Protein AF-A0A662HXI7-F1 (afdb_monomer)

Structure (mmCIF, N/CA/C/O backbone):
data_AF-A0A662HXI7-F1
#
_entry.id   AF-A0A662HXI7-F1
#
loop_
_atom_site.group_PDB
_atom_site.id
_atom_site.type_symbol
_atom_site.label_atom_id
_atom_site.label_alt_id
_atom_site.label_comp_id
_atom_site.label_asym_id
_atom_site.label_entity_id
_atom_site.label_seq_id
_atom_site.pdbx_PDB_ins_code
_atom_site.Cartn_x
_atom_site.Cartn_y
_atom_site.Cartn_z
_atom_site.occupancy
_atom_site.B_iso_or_equiv
_atom_site.auth_seq_id
_atom_site.auth_comp_id
_atom_site.auth_asym_id
_atom_site.auth_atom_id
_atom_site.pdbx_PDB_model_num
ATOM 1 N N . MET A 1 1 ? -4.657 2.968 15.954 1.00 69.25 1 MET A N 1
ATOM 2 C CA . MET A 1 1 ? -5.324 2.139 16.978 1.00 69.25 1 MET A CA 1
ATOM 3 C C . MET A 1 1 ? -6.411 2.949 17.668 1.00 69.25 1 MET A C 1
ATOM 5 O O . MET A 1 1 ? -7.565 2.631 17.443 1.00 69.25 1 MET A O 1
ATOM 9 N N . GLU A 1 2 ? -6.081 4.029 18.388 1.00 70.44 2 GLU A N 1
ATOM 10 C CA . GLU A 1 2 ? -7.078 4.872 19.085 1.00 70.44 2 GLU A CA 1
ATOM 11 C C . GLU A 1 2 ? -8.220 5.341 18.165 1.00 70.44 2 GLU A C 1
ATOM 13 O O . GLU A 1 2 ? -9.386 5.299 18.541 1.00 70.44 2 GLU A O 1
ATOM 18 N N . GLU A 1 3 ? -7.901 5.702 16.919 1.00 71.94 3 GLU A N 1
ATOM 19 C CA . GLU A 1 3 ? -8.903 6.061 15.904 1.00 71.94 3 GLU A CA 1
ATOM 20 C C . GLU A 1 3 ? -9.806 4.883 15.505 1.00 71.94 3 GLU A C 1
ATOM 22 O O . GLU A 1 3 ? -11.000 5.067 15.300 1.00 71.94 3 GLU A O 1
ATOM 27 N N . PHE A 1 4 ? -9.265 3.664 15.423 1.00 81.38 4 PHE A N 1
ATOM 28 C CA . PHE A 1 4 ? -10.051 2.475 15.091 1.00 81.38 4 PHE A CA 1
ATOM 29 C C . PHE A 1 4 ? -10.978 2.081 16.241 1.00 81.38 4 PHE A C 1
ATOM 31 O O . PHE A 1 4 ? -12.161 1.849 16.012 1.00 81.38 4 PHE A O 1
ATOM 38 N N . GLU A 1 5 ? -10.482 2.103 17.480 1.00 83.38 5 GLU A N 1
ATOM 39 C CA . GLU A 1 5 ? -11.331 1.934 18.661 1.00 83.38 5 GLU A CA 1
ATOM 40 C C . GLU A 1 5 ? -12.431 2.997 18.725 1.00 83.38 5 GLU A C 1
ATOM 42 O O . GLU A 1 5 ? -13.568 2.678 19.058 1.00 83.38 5 GLU A O 1
ATOM 47 N N . ALA A 1 6 ? -12.121 4.255 18.397 1.00 80.44 6 ALA A N 1
ATOM 48 C CA . ALA A 1 6 ? -13.111 5.327 18.367 1.00 80.44 6 ALA A CA 1
ATOM 49 C C . ALA A 1 6 ? -14.198 5.075 17.310 1.00 80.44 6 ALA A C 1
ATOM 51 O O . ALA A 1 6 ? -15.379 5.250 17.603 1.00 80.44 6 ALA A O 1
ATOM 52 N N . ILE A 1 7 ? -13.820 4.616 16.111 1.00 81.81 7 ILE A N 1
ATOM 53 C CA . ILE A 1 7 ? -14.775 4.246 15.057 1.00 81.81 7 ILE A CA 1
ATOM 54 C C . ILE A 1 7 ? -15.692 3.121 15.540 1.00 81.81 7 ILE A C 1
ATOM 56 O O . ILE A 1 7 ? -16.910 3.240 15.420 1.00 81.81 7 ILE A O 1
ATOM 60 N N . VAL A 1 8 ? -15.129 2.059 16.119 1.00 84.81 8 VAL A N 1
ATOM 61 C CA . VAL A 1 8 ? -15.922 0.908 16.564 1.00 84.81 8 VAL A CA 1
ATOM 62 C C . VAL A 1 8 ? -16.801 1.244 17.775 1.00 84.81 8 VAL A C 1
ATOM 64 O O . VAL A 1 8 ? -17.926 0.765 17.864 1.00 84.81 8 VAL A O 1
ATOM 67 N N . LYS A 1 9 ? -16.360 2.135 18.673 1.00 82.56 9 LYS A N 1
ATOM 68 C CA . LYS A 1 9 ? -17.192 2.640 19.783 1.00 82.56 9 LYS A CA 1
ATOM 69 C C . LYS A 1 9 ? -18.420 3.411 19.299 1.00 82.56 9 LYS A C 1
ATOM 71 O O . LYS A 1 9 ? -19.458 3.356 19.947 1.00 82.56 9 LYS A O 1
ATOM 76 N N . ILE A 1 10 ? -18.299 4.146 18.193 1.00 80.31 10 ILE A N 1
ATOM 77 C CA . ILE A 1 10 ? -19.412 4.909 17.607 1.00 80.31 10 ILE A CA 1
ATOM 78 C C . ILE A 1 10 ? -20.318 3.993 16.772 1.00 80.31 10 ILE A C 1
ATOM 80 O O . ILE A 1 10 ? -21.518 4.240 16.669 1.00 80.31 10 ILE A O 1
ATOM 84 N N . ILE A 1 11 ? -19.747 2.952 16.162 1.00 85.38 11 ILE A N 1
ATOM 85 C CA . ILE A 1 11 ? -20.414 2.082 15.192 1.00 85.38 11 ILE A CA 1
ATOM 86 C C . ILE A 1 11 ? -20.167 0.635 15.606 1.00 85.38 11 ILE A C 1
ATOM 88 O O . ILE A 1 11 ? -19.313 -0.063 15.050 1.00 85.38 11 ILE A O 1
ATOM 92 N N . SER A 1 12 ? -20.913 0.202 16.620 1.00 87.38 12 SER A N 1
ATOM 93 C CA . SER A 1 12 ? -20.763 -1.123 17.215 1.00 87.38 12 SER A CA 1
ATOM 94 C C . SER A 1 12 ? -21.085 -2.244 16.233 1.00 87.38 12 SER A C 1
ATOM 96 O O . SER A 1 12 ? -20.546 -3.329 16.391 1.00 87.38 12 SER A O 1
ATOM 98 N N . GLU A 1 13 ? -21.876 -1.986 15.184 1.00 91.62 13 GLU A N 1
ATOM 99 C CA . GLU A 1 13 ? -22.168 -2.977 14.137 1.00 91.62 13 GLU A CA 1
ATOM 100 C C . GLU A 1 13 ? -20.914 -3.453 13.389 1.00 91.62 13 GLU A C 1
ATOM 102 O O . GLU A 1 13 ? -20.955 -4.482 12.723 1.00 91.62 13 GLU A O 1
ATOM 107 N N . LEU A 1 14 ? -19.791 -2.728 13.478 1.00 90.12 14 LEU A N 1
ATOM 108 C CA . LEU A 1 14 ? -18.519 -3.212 12.941 1.00 90.12 14 LEU A CA 1
ATOM 109 C C . LEU A 1 14 ? -17.980 -4.420 13.717 1.00 90.12 14 LEU A C 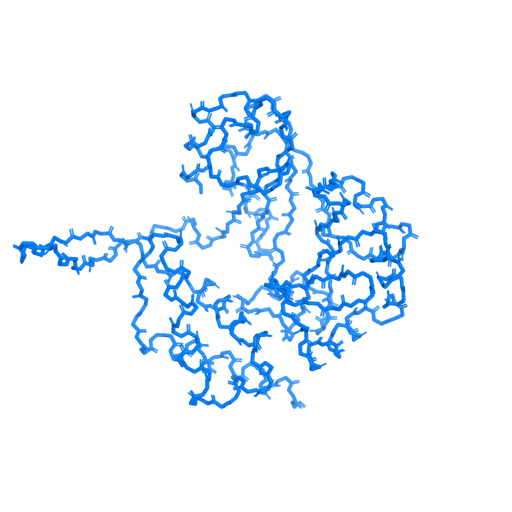1
ATOM 111 O O . LEU A 1 14 ? -17.246 -5.201 13.128 1.00 90.12 14 LEU A O 1
ATOM 115 N N . LEU A 1 15 ? -18.324 -4.581 15.001 1.00 91.50 15 LEU A N 1
ATOM 116 C CA . LEU A 1 15 ? -17.845 -5.686 15.845 1.00 91.50 15 LEU A CA 1
ATOM 117 C C . LEU A 1 15 ? -18.314 -7.055 15.359 1.00 91.50 15 LEU A C 1
ATOM 119 O O . LEU A 1 15 ? -17.616 -8.041 15.585 1.00 91.50 15 LEU A O 1
ATOM 123 N N . ASP A 1 16 ? -19.469 -7.090 14.698 1.00 92.62 16 ASP A N 1
ATOM 124 C CA . ASP A 1 16 ? -20.121 -8.314 14.235 1.00 92.62 16 ASP A CA 1
ATOM 125 C C . ASP A 1 16 ? -19.684 -8.712 12.816 1.00 92.62 16 ASP A C 1
ATOM 127 O O . ASP A 1 16 ? -20.233 -9.643 12.230 1.00 92.62 16 ASP A O 1
ATOM 131 N N . LEU A 1 17 ? -18.721 -7.988 12.236 1.00 94.75 17 LEU A N 1
ATOM 132 C CA . LEU A 1 17 ? -18.217 -8.244 10.893 1.00 94.75 17 LEU A CA 1
ATOM 133 C C . LEU A 1 17 ? -16.889 -8.995 10.914 1.00 94.75 17 LEU A C 1
ATOM 135 O O . LEU A 1 17 ? -16.038 -8.805 11.790 1.00 94.75 17 LEU A O 1
ATOM 139 N N . ASP A 1 18 ? -16.688 -9.769 9.854 1.00 96.62 18 ASP A N 1
ATOM 140 C CA . ASP A 1 18 ? -15.375 -10.264 9.479 1.00 96.62 18 ASP A CA 1
ATOM 141 C C . ASP A 1 18 ? -14.527 -9.148 8.864 1.00 96.62 18 ASP A C 1
ATOM 143 O O . ASP A 1 18 ? -15.007 -8.190 8.242 1.00 96.62 18 ASP A O 1
ATOM 147 N N . ALA A 1 19 ? -13.225 -9.297 9.037 1.00 96.31 19 ALA A N 1
ATOM 148 C CA . ALA A 1 19 ? -12.210 -8.418 8.515 1.00 96.31 19 ALA A CA 1
ATOM 149 C C . ALA A 1 19 ? -11.071 -9.220 7.891 1.00 96.31 19 ALA A C 1
ATOM 151 O O . ALA A 1 19 ? -10.782 -10.360 8.255 1.00 96.31 19 ALA A O 1
ATOM 152 N N . TYR A 1 20 ? -10.382 -8.569 6.966 1.00 98.06 20 TYR A N 1
ATOM 153 C CA . TYR A 1 20 ? -9.238 -9.120 6.266 1.00 98.06 20 TYR A CA 1
ATOM 154 C C . TYR A 1 20 ? -7.968 -8.484 6.800 1.00 98.06 20 TYR A C 1
ATOM 156 O O . TYR A 1 20 ? -7.815 -7.263 6.751 1.00 98.06 20 TYR A O 1
ATOM 164 N N . ILE A 1 21 ? -7.048 -9.307 7.289 1.00 97.75 21 ILE A N 1
ATOM 165 C CA . ILE A 1 21 ? -5.693 -8.878 7.615 1.00 97.75 21 ILE A CA 1
ATOM 166 C C . ILE A 1 21 ? -4.779 -9.240 6.455 1.00 97.75 21 ILE A C 1
ATOM 168 O O . ILE A 1 21 ? -4.605 -10.417 6.150 1.00 97.75 21 ILE A O 1
ATOM 172 N N . GLU A 1 22 ? -4.148 -8.229 5.868 1.00 98.19 22 GLU A N 1
ATOM 173 C CA . GLU A 1 22 ? -3.108 -8.375 4.851 1.00 98.19 22 GLU A CA 1
ATOM 174 C C . GLU A 1 22 ? -1.753 -7.899 5.400 1.00 98.19 22 GLU A C 1
ATOM 176 O O . GLU A 1 22 ? -1.702 -6.884 6.107 1.00 98.19 22 GLU A O 1
ATOM 181 N N . PRO A 1 23 ? -0.634 -8.571 5.080 1.00 97.00 23 PRO A N 1
ATOM 182 C CA . PRO A 1 23 ? 0.690 -8.083 5.447 1.00 97.00 23 PRO A CA 1
ATOM 183 C C . PRO A 1 23 ? 0.969 -6.730 4.783 1.00 97.00 23 PRO A C 1
ATOM 185 O O . PRO A 1 23 ? 0.772 -6.541 3.580 1.00 97.00 23 PRO A O 1
ATOM 188 N N . LYS A 1 24 ? 1.475 -5.774 5.567 1.00 96.38 24 LYS A N 1
ATOM 189 C CA . LYS A 1 24 ? 1.860 -4.461 5.056 1.00 96.38 24 LYS A CA 1
ATOM 190 C C . LYS A 1 24 ? 3.314 -4.498 4.594 1.00 96.38 24 LYS A C 1
ATOM 192 O O . LYS A 1 24 ? 4.233 -4.267 5.378 1.00 96.38 24 LYS A O 1
ATOM 197 N N . TYR A 1 25 ? 3.495 -4.749 3.306 1.00 95.75 25 TYR A N 1
ATOM 198 C CA . TYR A 1 25 ? 4.791 -4.637 2.649 1.00 95.75 25 TYR A CA 1
ATOM 199 C C . TYR A 1 25 ? 5.332 -3.192 2.688 1.00 95.75 25 TYR A C 1
ATOM 201 O O . TYR A 1 25 ? 4.563 -2.222 2.678 1.00 95.75 25 TYR A O 1
ATOM 209 N N . ASP A 1 26 ? 6.659 -3.078 2.765 1.00 91.00 26 ASP A N 1
ATOM 210 C CA . ASP A 1 26 ? 7.415 -1.820 2.753 1.00 91.00 26 ASP A CA 1
ATOM 211 C C . ASP A 1 26 ? 7.989 -1.580 1.357 1.00 91.00 26 ASP A C 1
ATOM 213 O O . ASP A 1 26 ? 8.863 -2.324 0.911 1.00 91.00 26 ASP A O 1
ATOM 217 N N . GLY A 1 27 ? 7.492 -0.560 0.666 1.00 94.31 27 GLY A N 1
ATOM 218 C CA . GLY A 1 27 ? 7.932 -0.227 -0.678 1.00 94.31 27 GLY A CA 1
ATOM 219 C C . GLY A 1 27 ? 7.328 1.074 -1.196 1.00 94.31 27 GLY A C 1
ATOM 220 O O . GLY A 1 27 ? 7.131 2.051 -0.464 1.00 94.31 27 GLY A O 1
ATOM 221 N N . SER A 1 28 ? 7.068 1.090 -2.499 1.00 95.12 28 SER A N 1
ATOM 222 C CA . SER A 1 28 ? 6.422 2.185 -3.208 1.00 95.12 28 SER A CA 1
ATOM 223 C C . SER A 1 28 ? 5.098 1.736 -3.806 1.00 95.12 28 SER A C 1
ATOM 225 O O . SER A 1 28 ? 5.030 0.803 -4.601 1.00 95.12 28 SER A O 1
ATOM 227 N N . ASN A 1 29 ? 4.046 2.476 -3.484 1.00 96.00 29 ASN A N 1
ATOM 228 C CA . ASN A 1 29 ? 2.722 2.273 -4.048 1.00 96.00 29 ASN A CA 1
ATOM 229 C C . ASN A 1 29 ? 2.680 2.675 -5.532 1.00 96.00 29 ASN A C 1
ATOM 231 O O . ASN A 1 29 ? 2.919 3.842 -5.866 1.00 96.00 29 ASN A O 1
ATOM 235 N N . VAL A 1 30 ? 2.312 1.722 -6.387 1.00 97.50 30 VAL A N 1
ATOM 236 C CA . VAL A 1 30 ? 2.106 1.922 -7.823 1.00 97.50 30 VAL A CA 1
ATOM 237 C C . VAL A 1 30 ? 0.667 1.566 -8.183 1.00 97.50 30 VAL A C 1
ATOM 239 O O . VAL A 1 30 ? 0.103 0.577 -7.713 1.00 97.50 30 VAL A O 1
ATOM 242 N N . THR A 1 31 ? 0.069 2.402 -9.025 1.00 97.38 31 THR A N 1
ATOM 243 C CA . THR A 1 31 ? -1.275 2.218 -9.576 1.00 97.38 31 THR A CA 1
ATOM 244 C C . THR A 1 31 ? -1.175 1.971 -11.077 1.00 97.38 31 THR A C 1
ATOM 246 O O . THR A 1 31 ? -0.416 2.656 -11.756 1.00 97.38 31 THR A O 1
ATOM 249 N N . VAL A 1 32 ? -1.947 1.022 -11.608 1.00 97.62 32 VAL A N 1
ATOM 250 C CA . VAL A 1 32 ? -2.017 0.741 -13.049 1.00 97.62 32 VAL A CA 1
ATOM 251 C C . VAL A 1 32 ? -3.457 0.814 -13.526 1.00 97.62 32 VAL A C 1
ATOM 253 O O . VAL A 1 32 ? -4.329 0.157 -12.957 1.00 97.62 32 VAL A O 1
ATOM 256 N N . VAL A 1 33 ? -3.697 1.588 -14.581 1.00 95.69 33 VAL A N 1
ATOM 257 C CA . VAL A 1 33 ? -5.015 1.756 -15.210 1.00 95.69 33 VAL A CA 1
ATOM 258 C C . VAL A 1 33 ? -4.824 1.743 -16.717 1.00 95.69 33 VAL A C 1
ATOM 260 O O . VAL A 1 33 ? -3.988 2.489 -17.220 1.00 95.69 33 VAL A O 1
ATOM 263 N N . GLU A 1 34 ? -5.566 0.893 -17.429 1.00 94.88 34 GLU A N 1
ATOM 264 C CA . GLU A 1 34 ? -5.538 0.824 -18.901 1.00 94.88 34 GLU A CA 1
ATOM 265 C C . GLU A 1 34 ? -4.111 0.677 -19.473 1.00 94.88 34 GLU A C 1
ATOM 267 O O . GLU A 1 34 ? -3.746 1.258 -20.492 1.00 94.88 34 GLU A O 1
ATOM 272 N N . GLY A 1 35 ? -3.262 -0.093 -18.785 1.00 94.19 35 GLY A N 1
ATOM 273 C CA . GLY A 1 35 ? -1.859 -0.307 -19.155 1.00 94.19 35 GLY A CA 1
ATOM 274 C C . GLY A 1 35 ? -0.887 0.829 -18.812 1.00 94.19 35 GLY A C 1
ATOM 275 O O . GLY A 1 35 ? 0.316 0.639 -18.977 1.00 94.19 35 GLY A O 1
ATOM 276 N N . ALA A 1 36 ? -1.363 1.965 -18.300 1.00 96.06 36 ALA A N 1
ATOM 277 C CA . ALA A 1 36 ? -0.525 3.077 -17.861 1.00 96.06 36 ALA A CA 1
ATOM 278 C C . ALA A 1 36 ? -0.199 2.989 -16.363 1.00 96.06 36 ALA A C 1
ATOM 280 O O . ALA A 1 36 ? -1.038 2.585 -15.555 1.00 96.06 36 ALA A O 1
ATOM 281 N N . PHE A 1 37 ? 1.026 3.376 -15.997 1.00 96.81 37 PHE A N 1
ATOM 282 C CA . PHE A 1 37 ? 1.557 3.287 -14.638 1.00 96.81 37 PHE A CA 1
ATOM 283 C C . PHE A 1 37 ? 1.611 4.662 -13.981 1.00 96.81 37 PHE A C 1
ATOM 285 O O . PHE A 1 37 ? 2.084 5.640 -14.563 1.00 96.81 37 PHE A O 1
ATOM 292 N N . TYR A 1 38 ? 1.175 4.711 -12.730 1.00 96.38 38 TYR A N 1
ATOM 293 C CA . TYR A 1 38 ? 1.047 5.931 -11.957 1.00 96.38 38 TYR A CA 1
ATOM 294 C C . TYR A 1 38 ? 1.603 5.758 -10.551 1.00 96.38 38 TYR A C 1
ATOM 296 O O . TYR A 1 38 ? 1.553 4.685 -9.945 1.00 96.38 38 TYR A O 1
ATOM 304 N N . THR A 1 39 ? 2.077 6.865 -9.998 1.00 92.00 39 THR A N 1
ATOM 305 C CA . THR A 1 39 ? 2.313 6.997 -8.561 1.00 92.00 39 THR A CA 1
ATOM 306 C C . THR A 1 39 ? 0.985 6.971 -7.794 1.00 92.00 39 THR A C 1
ATOM 308 O O . THR A 1 39 ? -0.094 7.157 -8.359 1.00 92.00 39 THR A O 1
ATOM 311 N N . ARG A 1 40 ? 1.061 6.856 -6.466 1.00 82.75 40 ARG A N 1
ATOM 312 C CA . ARG A 1 40 ? -0.092 6.940 -5.552 1.00 82.75 40 ARG A CA 1
ATOM 313 C C . ARG A 1 40 ? -1.040 8.129 -5.782 1.00 82.75 40 ARG A C 1
ATOM 315 O O . ARG A 1 40 ? -2.223 8.022 -5.477 1.00 82.75 40 ARG A O 1
ATOM 322 N N . ASN A 1 41 ? -0.527 9.266 -6.256 1.00 82.44 41 ASN A N 1
ATOM 323 C CA . ASN A 1 41 ? -1.316 10.487 -6.468 1.00 82.44 41 ASN A CA 1
ATOM 324 C C . ASN A 1 41 ? -1.773 10.650 -7.926 1.00 82.44 41 ASN A C 1
ATOM 326 O O . ASN A 1 41 ? -2.128 11.753 -8.325 1.00 82.44 41 ASN A O 1
ATOM 330 N N . LEU A 1 42 ? -1.735 9.572 -8.718 1.00 85.88 42 LEU A N 1
ATOM 331 C CA . LEU A 1 42 ? -2.110 9.547 -10.135 1.00 85.88 42 LEU A CA 1
ATOM 332 C C . LEU A 1 42 ? -1.239 10.422 -11.052 1.00 85.88 42 LEU A C 1
ATOM 334 O O . LEU A 1 42 ? -1.598 10.671 -12.199 1.00 85.88 42 LEU A O 1
ATOM 338 N N . ASN A 1 43 ? -0.053 10.830 -10.591 1.00 90.00 43 ASN A N 1
ATOM 339 C CA . ASN A 1 43 ? 0.971 11.363 -11.490 1.00 90.00 43 ASN A CA 1
ATOM 340 C C . ASN A 1 43 ? 1.592 10.213 -12.296 1.00 90.00 43 ASN A C 1
ATOM 342 O O . ASN A 1 43 ? 1.759 9.130 -11.716 1.00 90.00 43 ASN A O 1
ATOM 346 N N . PRO A 1 44 ? 1.982 10.435 -13.567 1.00 94.12 44 PRO A N 1
ATOM 347 C CA . PRO A 1 44 ? 2.722 9.451 -14.352 1.00 94.12 44 PRO A CA 1
ATOM 348 C C . PRO A 1 44 ? 3.926 8.908 -13.581 1.00 94.12 44 PRO A C 1
ATOM 350 O O . PRO A 1 44 ? 4.636 9.670 -12.918 1.00 94.12 44 PRO A O 1
ATOM 353 N N . LEU A 1 45 ? 4.137 7.593 -13.639 1.00 94.50 45 LEU A N 1
ATOM 354 C CA . LEU A 1 45 ? 5.278 6.968 -12.981 1.00 94.50 45 LEU A CA 1
ATOM 355 C C . LEU A 1 45 ? 6.582 7.409 -13.676 1.00 94.50 45 LEU A C 1
ATOM 357 O O . LEU A 1 45 ? 6.664 7.335 -14.904 1.00 94.50 45 LEU A O 1
ATOM 361 N N . PRO A 1 46 ? 7.609 7.864 -12.935 1.00 92.06 46 PRO A N 1
ATOM 362 C CA . PRO A 1 46 ? 8.907 8.176 -13.527 1.00 92.06 46 PRO A CA 1
ATOM 363 C C . PRO A 1 46 ? 9.532 6.967 -14.241 1.00 92.06 46 PRO A C 1
ATOM 365 O O . PRO A 1 46 ? 9.363 5.827 -13.807 1.00 92.06 46 PRO A O 1
ATOM 368 N N . LYS A 1 47 ? 10.299 7.217 -15.313 1.00 89.88 47 LYS A N 1
ATOM 369 C CA . LYS A 1 47 ? 10.882 6.159 -16.163 1.00 89.88 47 LYS A CA 1
ATOM 370 C C . LYS A 1 47 ? 11.740 5.159 -15.385 1.00 89.88 47 LYS A C 1
ATOM 372 O O . LYS A 1 47 ? 11.598 3.959 -15.583 1.00 89.88 47 LYS A O 1
ATOM 377 N N . ASN A 1 48 ? 12.581 5.644 -14.475 1.00 87.44 48 ASN A N 1
ATOM 378 C CA . ASN A 1 48 ? 13.433 4.803 -13.632 1.00 87.44 48 ASN A CA 1
ATOM 379 C C . ASN A 1 48 ? 12.609 3.840 -12.750 1.00 87.44 48 ASN A C 1
ATOM 381 O O . ASN A 1 48 ? 12.935 2.661 -12.639 1.00 87.44 48 ASN A O 1
ATOM 385 N N . PHE A 1 49 ? 11.486 4.301 -12.191 1.00 89.44 49 PHE A N 1
ATOM 386 C CA . PHE A 1 49 ? 10.553 3.441 -11.463 1.00 89.44 49 PHE A CA 1
ATOM 387 C C . PHE A 1 49 ? 9.828 2.461 -12.386 1.00 89.44 49 PHE A C 1
ATOM 389 O O . PHE A 1 49 ? 9.618 1.314 -11.997 1.00 89.44 49 PHE A O 1
ATOM 396 N N . GLU A 1 50 ? 9.459 2.865 -13.602 1.00 93.06 50 GLU A N 1
ATOM 397 C CA . GLU A 1 50 ? 8.855 1.948 -14.575 1.00 93.06 50 GLU A CA 1
ATOM 398 C C . GLU A 1 50 ? 9.822 0.819 -14.975 1.00 93.06 50 GLU A C 1
ATOM 400 O O . GLU A 1 50 ? 9.417 -0.341 -15.074 1.00 93.06 50 GLU A O 1
ATOM 405 N N . GLU A 1 51 ? 11.112 1.115 -15.139 1.00 94.12 51 GLU A N 1
ATOM 406 C CA . GLU A 1 51 ? 12.143 0.094 -15.356 1.00 94.12 51 GLU A CA 1
ATOM 407 C C . GLU A 1 51 ? 12.236 -0.878 -14.177 1.00 94.12 51 GLU A C 1
ATOM 409 O O . GLU A 1 51 ? 12.266 -2.094 -14.378 1.00 94.12 51 GLU A O 1
ATOM 414 N N . SER A 1 52 ? 12.209 -0.371 -12.944 1.00 94.44 52 SER A N 1
ATOM 415 C CA . SER A 1 52 ? 12.159 -1.208 -11.742 1.00 94.44 52 SER A CA 1
ATOM 416 C C . SER A 1 52 ? 10.906 -2.083 -11.681 1.00 94.44 52 SER A C 1
ATOM 418 O O . SER A 1 52 ? 10.990 -3.255 -11.318 1.00 94.44 52 SER A O 1
ATOM 420 N N . VAL A 1 53 ? 9.751 -1.562 -12.106 1.00 96.38 53 VAL A N 1
ATOM 421 C CA . VAL A 1 53 ? 8.513 -2.343 -12.249 1.00 96.38 53 VAL A CA 1
ATOM 422 C C . VAL A 1 53 ? 8.689 -3.467 -13.273 1.00 96.38 53 VAL A C 1
ATOM 424 O O . VAL A 1 53 ? 8.298 -4.604 -13.005 1.00 96.38 53 VAL A O 1
ATOM 427 N N . ARG A 1 54 ? 9.315 -3.193 -14.426 1.00 96.06 54 ARG A N 1
ATOM 428 C CA . ARG A 1 54 ? 9.621 -4.221 -15.436 1.00 96.06 54 ARG A CA 1
ATOM 429 C C . ARG A 1 54 ? 10.544 -5.303 -14.881 1.00 96.06 54 ARG A C 1
ATOM 431 O O . ARG A 1 54 ? 10.285 -6.478 -15.124 1.00 96.06 54 ARG A O 1
ATOM 438 N N . ARG A 1 55 ? 11.563 -4.930 -14.100 1.00 96.38 55 ARG A N 1
ATOM 439 C CA . ARG A 1 55 ? 12.464 -5.884 -13.427 1.00 96.38 55 ARG A CA 1
ATOM 440 C C . ARG A 1 55 ? 11.718 -6.750 -12.411 1.00 96.38 55 ARG A C 1
ATOM 442 O O . ARG A 1 55 ? 11.874 -7.964 -12.438 1.00 96.38 55 ARG A O 1
ATOM 449 N N . ALA A 1 56 ? 10.874 -6.146 -11.573 1.00 96.94 56 ALA A N 1
ATOM 450 C CA . ALA A 1 56 ? 10.099 -6.861 -10.558 1.00 96.94 56 ALA A CA 1
ATOM 451 C C . ALA A 1 56 ? 9.083 -7.849 -11.161 1.00 96.94 56 ALA A C 1
ATOM 453 O O . ALA A 1 56 ? 8.881 -8.944 -10.637 1.00 96.94 56 ALA A O 1
ATOM 454 N N . LEU A 1 57 ? 8.415 -7.461 -12.252 1.00 96.88 57 LEU A N 1
ATOM 455 C CA . LEU A 1 57 ? 7.396 -8.286 -12.906 1.00 96.88 57 LEU A CA 1
ATOM 456 C C . LEU A 1 57 ? 7.985 -9.332 -13.857 1.00 96.88 57 LEU A C 1
ATOM 458 O O . LEU A 1 57 ? 7.380 -10.393 -14.027 1.00 96.88 57 LEU A O 1
ATOM 462 N N . GLY A 1 58 ? 9.111 -9.029 -14.508 1.00 96.00 58 GLY A N 1
ATOM 463 C CA . GLY A 1 58 ? 9.688 -9.857 -15.564 1.00 96.00 58 GLY A CA 1
ATOM 464 C C . GLY A 1 58 ? 8.647 -10.212 -16.631 1.00 96.00 58 GLY A C 1
ATOM 465 O O . GLY A 1 58 ? 7.902 -9.360 -17.120 1.00 96.00 58 GLY A O 1
ATOM 466 N N . GLU A 1 59 ? 8.525 -11.503 -16.933 1.00 95.62 59 GLU A N 1
ATOM 467 C CA . GLU A 1 59 ? 7.552 -12.042 -17.894 1.00 95.62 59 GLU A CA 1
ATOM 468 C C . GLU A 1 59 ? 6.084 -11.760 -17.519 1.00 95.62 59 GLU A C 1
ATOM 470 O O . GLU A 1 59 ? 5.198 -11.785 -18.374 1.00 95.62 59 GLU A O 1
ATOM 475 N N . LYS A 1 60 ? 5.792 -11.457 -16.245 1.00 97.25 60 LYS A N 1
ATOM 476 C CA . LYS A 1 60 ? 4.429 -11.158 -15.775 1.00 97.25 60 LYS A CA 1
ATOM 477 C C . LYS A 1 60 ? 3.979 -9.729 -16.081 1.00 97.25 60 LYS A C 1
ATOM 479 O O . LYS A 1 60 ? 2.818 -9.400 -15.836 1.00 97.25 60 LYS A O 1
ATOM 484 N N . TYR A 1 61 ? 4.840 -8.889 -16.659 1.00 97.25 61 TYR A N 1
ATOM 485 C CA . TYR A 1 61 ? 4.501 -7.504 -16.996 1.00 97.25 61 TYR A CA 1
ATOM 486 C C . TYR A 1 61 ? 3.269 -7.419 -17.911 1.00 97.25 61 TYR A C 1
ATOM 488 O O . TYR A 1 61 ? 2.318 -6.690 -17.625 1.00 97.25 61 TYR A O 1
ATOM 496 N N . CYS A 1 62 ? 3.226 -8.232 -18.972 1.00 97.25 62 CYS A N 1
ATOM 497 C CA . CYS A 1 62 ? 2.086 -8.275 -19.892 1.00 97.25 62 CYS A CA 1
ATOM 498 C C . CYS A 1 62 ? 0.793 -8.751 -19.212 1.00 97.25 62 CYS A C 1
ATOM 500 O O . CYS A 1 62 ? -0.289 -8.276 -19.557 1.00 97.25 62 CYS A O 1
ATOM 502 N N . ALA A 1 63 ? 0.889 -9.655 -18.231 1.00 98.00 63 ALA A N 1
ATOM 503 C CA . ALA A 1 63 ? -0.266 -10.122 -17.470 1.00 98.00 63 ALA A CA 1
ATOM 504 C C . ALA A 1 63 ? -0.855 -9.001 -16.600 1.00 98.00 63 ALA A C 1
ATOM 506 O O . ALA A 1 63 ? -2.072 -8.816 -16.595 1.00 98.00 63 ALA A O 1
ATOM 507 N N . LEU A 1 64 ? -0.004 -8.203 -15.943 1.00 98.00 64 LEU A N 1
ATOM 508 C CA . LEU A 1 64 ? -0.435 -7.031 -15.175 1.00 98.00 64 LEU A CA 1
ATOM 509 C C . LEU A 1 64 ? -1.119 -5.989 -16.071 1.00 98.00 64 LEU A C 1
ATOM 511 O O . LEU A 1 64 ? -2.195 -5.500 -15.734 1.00 98.00 64 LEU A O 1
ATOM 515 N N . VAL A 1 65 ? -0.532 -5.692 -17.236 1.00 97.81 65 VAL A N 1
ATOM 516 C CA . VAL A 1 65 ? -1.118 -4.772 -18.228 1.00 97.81 65 VAL A CA 1
ATOM 517 C C . VAL A 1 65 ? -2.466 -5.287 -18.734 1.00 97.81 65 VAL A C 1
ATOM 519 O O . VAL A 1 65 ? -3.406 -4.517 -18.895 1.00 97.81 65 VAL A O 1
ATOM 522 N N . LYS A 1 66 ? -2.602 -6.596 -18.970 1.00 98.06 66 LYS A N 1
ATOM 523 C CA . LYS A 1 66 ? -3.879 -7.189 -19.385 1.00 98.06 66 LYS A CA 1
ATOM 524 C C . LYS A 1 66 ? -4.938 -7.066 -18.290 1.00 98.06 66 LYS A C 1
ATOM 526 O O . LYS A 1 66 ? -6.077 -6.726 -18.598 1.00 98.06 66 LYS A O 1
ATOM 531 N N . LEU A 1 67 ? -4.570 -7.324 -17.033 1.00 98.19 67 LEU A N 1
ATOM 532 C CA . LEU A 1 67 ? -5.472 -7.173 -15.891 1.00 98.19 67 LEU A CA 1
ATOM 533 C C . LEU A 1 67 ? -5.928 -5.713 -15.734 1.00 98.19 67 LEU A C 1
ATOM 535 O O . LEU A 1 67 ? -7.105 -5.465 -15.456 1.00 98.19 67 LEU A O 1
ATOM 539 N N . SER A 1 68 ? -5.027 -4.754 -15.978 1.00 97.81 68 SER A N 1
ATOM 540 C CA . SER A 1 68 ? -5.311 -3.330 -15.785 1.00 97.81 68 SER A CA 1
ATOM 541 C C . SER A 1 68 ? -6.250 -2.699 -16.818 1.00 97.81 68 SER A C 1
ATOM 543 O O . SER A 1 68 ? -6.781 -1.620 -16.575 1.00 97.81 68 SER A O 1
ATOM 545 N N . LYS A 1 69 ? -6.525 -3.389 -17.934 1.00 97.50 69 LYS A N 1
ATOM 546 C CA . LYS A 1 69 ? -7.579 -3.015 -18.903 1.00 97.50 69 LYS A CA 1
ATOM 547 C C . LYS A 1 69 ? -9.000 -3.222 -18.381 1.00 97.50 69 LYS A C 1
ATOM 549 O O . LYS A 1 69 ? -9.967 -2.836 -19.022 1.00 97.50 69 LYS A O 1
ATOM 554 N N . LYS A 1 70 ? -9.150 -3.948 -17.272 1.00 97.38 70 LYS A N 1
ATOM 555 C CA . LYS A 1 70 ? -10.458 -4.233 -16.669 1.00 97.38 70 LYS A CA 1
ATOM 556 C C . LYS A 1 70 ? -10.573 -3.689 -15.253 1.00 97.38 70 LYS A C 1
ATOM 558 O O . LYS A 1 70 ? -11.669 -3.347 -14.817 1.00 97.38 70 LYS A O 1
ATOM 563 N N . TYR A 1 71 ? -9.459 -3.644 -14.533 1.00 98.19 71 TYR A N 1
ATOM 564 C CA . TYR A 1 71 ? -9.413 -3.232 -13.141 1.00 98.19 71 TYR A CA 1
ATOM 565 C C . TYR A 1 71 ? -8.358 -2.154 -12.955 1.00 98.19 71 TYR A C 1
ATOM 567 O O . TYR A 1 71 ? -7.284 -2.232 -13.535 1.00 98.19 71 TYR A O 1
ATOM 575 N N . GLN A 1 72 ? -8.607 -1.196 -12.073 1.00 97.56 72 GLN A N 1
ATOM 576 C CA . GLN A 1 72 ? -7.513 -0.398 -11.540 1.00 97.56 72 GLN A CA 1
ATOM 577 C C . GLN A 1 72 ? -6.722 -1.277 -10.566 1.00 97.56 72 GLN A C 1
ATOM 579 O O . GLN A 1 72 ? -7.277 -1.777 -9.585 1.00 97.56 72 GLN A O 1
ATOM 584 N N . VAL A 1 73 ? -5.444 -1.504 -10.868 1.00 98.38 73 VAL A N 1
ATOM 585 C CA . VAL A 1 73 ? -4.568 -2.393 -10.098 1.00 98.38 73 VAL A CA 1
ATOM 586 C C . VAL A 1 73 ? -3.700 -1.574 -9.162 1.00 98.38 73 VAL A C 1
ATOM 588 O O . VAL A 1 73 ? -3.033 -0.640 -9.604 1.00 98.38 73 VAL A O 1
ATOM 591 N N . PHE A 1 74 ? -3.659 -1.955 -7.890 1.00 98.06 74 PHE A N 1
ATOM 592 C CA . PHE A 1 74 ? -2.747 -1.375 -6.916 1.00 98.06 74 PHE A CA 1
ATOM 593 C C . PHE A 1 74 ? -1.777 -2.437 -6.419 1.00 98.06 74 PHE A C 1
ATOM 595 O O . PHE A 1 74 ? -2.177 -3.529 -5.997 1.00 98.06 74 PHE A O 1
ATOM 602 N N . PHE A 1 75 ? -0.493 -2.107 -6.450 1.00 98.19 75 PHE A N 1
ATOM 603 C CA . PHE A 1 75 ? 0.542 -2.995 -5.954 1.00 98.19 75 PHE A CA 1
ATOM 604 C C . PHE A 1 75 ? 1.657 -2.223 -5.263 1.00 98.19 75 PHE A C 1
ATOM 606 O O . PHE A 1 75 ? 1.882 -1.035 -5.508 1.00 98.19 75 PHE A O 1
ATOM 613 N N . GLU A 1 76 ? 2.333 -2.918 -4.360 1.00 98.12 76 GLU A N 1
ATOM 614 C CA . GLU A 1 76 ? 3.535 -2.434 -3.708 1.00 98.12 76 GLU A CA 1
ATOM 615 C C . GLU A 1 76 ? 4.728 -2.907 -4.539 1.00 98.12 76 GLU A C 1
ATOM 617 O O . GLU A 1 76 ? 4.920 -4.113 -4.708 1.00 98.12 76 GLU A O 1
ATOM 622 N N . LEU A 1 77 ? 5.495 -1.971 -5.096 1.00 97.69 77 LEU A N 1
ATOM 623 C CA . LEU A 1 77 ? 6.805 -2.236 -5.682 1.00 97.69 77 LEU A CA 1
ATOM 624 C C . LEU A 1 77 ? 7.831 -2.200 -4.555 1.00 97.69 77 LEU A C 1
ATOM 626 O O . LEU A 1 77 ? 7.976 -1.161 -3.914 1.00 97.69 77 LEU A O 1
ATOM 630 N N . GLY A 1 78 ? 8.576 -3.273 -4.337 1.00 95.19 78 GLY A N 1
ATOM 631 C CA . GLY A 1 78 ? 9.581 -3.313 -3.282 1.00 95.19 78 GLY A CA 1
ATOM 632 C C . GLY A 1 78 ? 10.766 -4.199 -3.615 1.00 95.19 78 GLY A C 1
ATOM 633 O O . GLY A 1 78 ? 11.130 -4.331 -4.782 1.00 95.19 78 GLY A O 1
ATOM 634 N N . GLY A 1 79 ? 11.379 -4.776 -2.586 1.00 91.56 79 GLY A N 1
ATOM 635 C CA . GLY A 1 79 ? 12.638 -5.512 -2.683 1.00 91.56 79 GLY A CA 1
ATOM 636 C C . GLY A 1 79 ? 13.748 -4.879 -1.852 1.00 91.56 79 GLY A C 1
ATOM 637 O O . GLY A 1 79 ? 13.561 -3.819 -1.240 1.00 91.56 79 GLY A O 1
ATOM 638 N N . ALA A 1 80 ? 14.923 -5.510 -1.841 1.00 85.81 80 ALA A N 1
ATOM 639 C CA . ALA A 1 80 ? 16.087 -4.997 -1.113 1.00 85.81 80 ALA A CA 1
ATOM 640 C C . ALA A 1 80 ? 16.411 -3.543 -1.513 1.00 85.81 80 ALA A C 1
ATOM 642 O O . ALA A 1 80 ? 16.642 -2.698 -0.637 1.00 85.81 80 ALA A O 1
ATOM 643 N N . LYS A 1 81 ? 16.274 -3.243 -2.817 1.00 86.56 81 LYS A N 1
ATOM 644 C CA . LYS A 1 81 ? 16.530 -1.924 -3.411 1.00 86.56 81 LYS A CA 1
ATOM 645 C C . LYS A 1 81 ? 15.387 -0.917 -3.261 1.00 86.56 81 LYS A C 1
ATOM 647 O O . LYS A 1 81 ? 15.537 0.265 -3.560 1.00 86.56 81 LYS A O 1
ATOM 652 N N . ASN A 1 82 ? 14.223 -1.346 -2.768 1.00 90.00 82 ASN A N 1
ATOM 653 C CA . ASN A 1 82 ? 13.100 -0.447 -2.508 1.00 90.00 82 ASN A CA 1
ATOM 654 C C . ASN A 1 82 ? 12.295 -0.860 -1.274 1.00 90.00 82 ASN A C 1
ATOM 656 O O . ASN A 1 82 ? 11.148 -1.278 -1.367 1.00 90.00 82 ASN A O 1
ATOM 660 N N . SER A 1 83 ? 12.913 -0.687 -0.110 1.00 87.06 83 SER A N 1
ATOM 661 C CA . SER A 1 83 ? 12.272 -0.823 1.205 1.00 87.06 83 SER A CA 1
ATOM 662 C C . SER A 1 83 ? 12.600 0.428 2.029 1.00 87.06 83 SER A C 1
ATOM 664 O O . SER A 1 83 ? 13.655 0.464 2.680 1.00 87.06 83 SER A O 1
ATOM 666 N N . PRO A 1 84 ? 11.815 1.519 1.894 1.00 84.50 84 PRO A N 1
ATOM 667 C CA . PRO A 1 84 ? 12.106 2.805 2.530 1.00 84.50 84 PRO A CA 1
ATOM 668 C C . PRO A 1 84 ? 12.115 2.764 4.059 1.00 84.50 84 PRO A C 1
ATOM 670 O O . PRO A 1 84 ? 12.939 3.442 4.674 1.00 84.50 84 PRO A O 1
ATOM 673 N N . ALA A 1 85 ? 11.214 2.004 4.682 1.00 80.19 85 ALA A N 1
ATOM 674 C CA . ALA A 1 85 ? 11.185 1.839 6.132 1.00 80.19 85 ALA A CA 1
ATOM 675 C C . ALA A 1 85 ? 12.241 0.837 6.638 1.00 80.19 85 ALA A C 1
ATOM 677 O O . ALA A 1 85 ? 12.598 0.884 7.815 1.00 80.19 85 ALA A O 1
ATOM 678 N N . GLY A 1 86 ? 12.792 0.012 5.744 1.00 79.81 86 GLY A N 1
ATOM 679 C CA . GLY A 1 86 ? 13.888 -0.918 6.005 1.00 79.81 86 GLY A CA 1
ATOM 680 C C . GLY A 1 86 ? 13.455 -2.371 6.196 1.00 79.81 86 GLY A C 1
ATOM 681 O O . GLY A 1 86 ? 14.275 -3.169 6.635 1.00 79.81 86 GLY A O 1
ATOM 682 N N . PHE A 1 87 ? 12.210 -2.731 5.870 1.00 83.25 87 PHE A N 1
ATOM 683 C CA . PHE A 1 87 ? 11.708 -4.104 6.013 1.00 83.25 87 PHE A CA 1
ATOM 684 C C . PHE A 1 87 ? 12.005 -4.927 4.755 1.00 83.25 87 PHE A C 1
ATOM 686 O O . PHE A 1 87 ? 11.132 -5.161 3.921 1.00 83.25 87 PHE A O 1
ATOM 693 N N . THR A 1 88 ? 13.261 -5.347 4.605 1.00 85.31 88 THR A N 1
ATOM 694 C CA . THR A 1 88 ? 13.728 -6.093 3.426 1.00 85.31 88 THR A CA 1
ATOM 695 C C . THR A 1 88 ? 13.383 -7.582 3.462 1.00 85.31 88 THR A C 1
ATOM 697 O O . THR A 1 88 ? 13.202 -8.180 2.406 1.00 85.31 88 THR A O 1
ATOM 700 N N . ASP A 1 89 ? 13.244 -8.167 4.652 1.00 81.88 89 ASP A N 1
ATOM 701 C CA . ASP A 1 89 ? 13.160 -9.625 4.856 1.00 81.88 89 ASP A CA 1
ATOM 702 C C . ASP A 1 89 ? 11.868 -10.257 4.316 1.00 81.88 89 ASP A C 1
ATOM 704 O O . ASP A 1 89 ? 11.809 -11.459 4.073 1.00 81.88 89 ASP A O 1
ATOM 708 N N . ALA A 1 90 ? 10.821 -9.454 4.111 1.00 85.62 90 ALA A N 1
ATOM 709 C CA . ALA A 1 90 ? 9.568 -9.905 3.508 1.00 85.62 90 ALA A CA 1
ATOM 710 C C . ALA A 1 90 ? 9.647 -10.081 1.978 1.00 85.62 90 ALA A C 1
ATOM 712 O O . ALA A 1 90 ? 8.713 -10.620 1.371 1.00 85.62 90 ALA A O 1
ATOM 713 N N . TRP A 1 91 ? 10.713 -9.597 1.337 1.00 89.75 91 TRP A N 1
ATOM 714 C CA . TRP A 1 91 ? 10.868 -9.602 -0.115 1.00 89.75 91 TRP A CA 1
ATOM 715 C C . TRP A 1 91 ? 11.754 -10.749 -0.607 1.00 89.75 91 TRP A C 1
ATOM 717 O O . TRP A 1 91 ? 12.708 -11.143 0.052 1.00 89.75 91 TRP A O 1
ATOM 727 N N . ASN A 1 92 ? 11.481 -11.240 -1.823 1.00 89.50 92 ASN A N 1
ATOM 728 C CA . ASN A 1 92 ? 12.196 -12.386 -2.401 1.00 89.50 92 ASN A CA 1
ATOM 729 C C . ASN A 1 92 ? 13.291 -11.981 -3.411 1.00 89.50 92 ASN A C 1
ATOM 731 O O . ASN A 1 92 ? 13.688 -12.800 -4.238 1.00 89.50 92 ASN A O 1
ATOM 735 N N . GLY A 1 93 ? 13.744 -10.723 -3.406 1.00 87.38 93 GLY A N 1
ATOM 736 C CA . GLY A 1 93 ? 14.778 -10.243 -4.327 1.00 87.38 93 GLY A CA 1
ATOM 737 C C . GLY A 1 93 ? 15.023 -8.735 -4.266 1.00 87.38 93 GLY A C 1
ATOM 738 O O . GLY A 1 93 ? 14.399 -8.013 -3.486 1.00 87.38 93 GLY A O 1
ATOM 739 N N . ASP A 1 94 ? 15.927 -8.262 -5.126 1.00 89.75 94 ASP A N 1
ATOM 740 C CA . ASP A 1 94 ? 16.298 -6.843 -5.239 1.00 89.75 94 ASP A CA 1
ATOM 741 C C . ASP A 1 94 ? 15.121 -5.958 -5.646 1.00 89.75 94 ASP A C 1
ATOM 743 O O . ASP A 1 94 ? 14.931 -4.880 -5.081 1.00 89.75 94 ASP A O 1
ATOM 747 N N . TRP A 1 9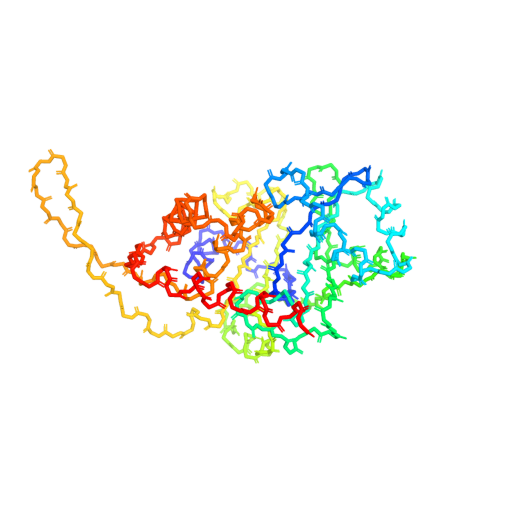5 ? 14.338 -6.450 -6.606 1.00 95.00 95 TRP A N 1
ATOM 748 C CA . TRP A 1 95 ? 13.101 -5.861 -7.096 1.00 95.00 95 TRP A CA 1
ATOM 749 C C . TRP A 1 95 ? 12.021 -6.938 -7.103 1.00 95.00 95 TRP A C 1
ATOM 751 O O . TRP A 1 95 ? 12.169 -7.978 -7.742 1.00 95.00 95 TRP A O 1
ATOM 761 N N . ASP A 1 96 ? 10.930 -6.692 -6.394 1.00 97.25 96 ASP A N 1
ATOM 762 C CA . ASP A 1 96 ? 9.788 -7.594 -6.285 1.00 97.25 96 ASP A CA 1
ATOM 763 C C . ASP A 1 96 ? 8.496 -6.766 -6.186 1.00 97.25 96 ASP A C 1
ATOM 765 O O . ASP A 1 96 ? 8.522 -5.535 -6.115 1.00 97.25 96 ASP A O 1
ATOM 769 N N . TYR A 1 97 ? 7.342 -7.424 -6.228 1.00 98.25 97 TYR A N 1
ATOM 770 C CA . TYR A 1 97 ? 6.052 -6.749 -6.146 1.00 98.25 97 TYR A CA 1
ATOM 771 C C . TYR A 1 97 ? 4.994 -7.601 -5.454 1.00 98.25 97 TYR A C 1
ATOM 773 O O . TYR A 1 97 ? 5.032 -8.833 -5.504 1.00 98.25 97 TYR A O 1
ATOM 781 N N . ARG A 1 98 ? 3.996 -6.955 -4.852 1.00 98.25 98 ARG A N 1
ATOM 782 C CA . ARG A 1 98 ? 2.778 -7.626 -4.379 1.00 98.25 98 ARG A CA 1
ATOM 783 C C . ARG A 1 98 ? 1.557 -6.780 -4.697 1.00 98.25 98 ARG A C 1
ATOM 785 O O . ARG A 1 98 ? 1.469 -5.634 -4.262 1.00 98.25 98 ARG A O 1
ATOM 792 N N . ILE A 1 99 ? 0.613 -7.340 -5.447 1.00 98.69 99 ILE A N 1
ATOM 793 C CA . ILE A 1 99 ? -0.718 -6.746 -5.608 1.00 98.69 99 ILE A CA 1
ATOM 794 C C . ILE A 1 99 ? -1.409 -6.800 -4.251 1.00 98.69 99 ILE A C 1
ATOM 796 O O . ILE A 1 99 ? -1.340 -7.827 -3.578 1.00 98.69 99 ILE A O 1
ATOM 800 N N . PHE A 1 100 ? -2.059 -5.710 -3.856 1.00 98.19 100 PHE A N 1
ATOM 801 C CA . PHE A 1 100 ? -2.827 -5.663 -2.611 1.00 98.19 100 PHE A CA 1
ATOM 802 C C . PHE A 1 100 ? -4.266 -5.187 -2.813 1.00 98.19 100 PHE A C 1
ATOM 804 O O . PHE A 1 100 ? -5.089 -5.448 -1.951 1.00 98.19 100 PHE A O 1
ATOM 811 N N . ASP A 1 101 ? -4.609 -4.541 -3.933 1.00 98.12 101 ASP A N 1
ATOM 812 C CA . ASP A 1 101 ? -5.992 -4.152 -4.226 1.00 98.12 101 ASP A CA 1
ATOM 813 C C . ASP A 1 101 ? -6.284 -4.181 -5.729 1.00 98.12 101 ASP A C 1
ATOM 815 O O . ASP A 1 101 ? -5.430 -3.871 -6.565 1.00 98.12 101 ASP A O 1
ATOM 819 N N . LEU A 1 102 ? -7.538 -4.489 -6.059 1.00 98.25 102 LEU A N 1
ATOM 820 C CA . LEU A 1 102 ? -8.131 -4.263 -7.374 1.00 98.25 102 LEU A CA 1
ATOM 821 C C . LEU A 1 102 ? -9.414 -3.457 -7.199 1.00 98.25 102 LEU A C 1
ATOM 823 O O . LEU A 1 102 ? -10.223 -3.763 -6.321 1.00 98.25 102 LEU A O 1
ATOM 827 N N . MET A 1 103 ? -9.624 -2.470 -8.064 1.00 96.19 103 MET A N 1
ATOM 828 C CA . MET A 1 103 ? -10.879 -1.728 -8.141 1.00 96.19 103 MET A CA 1
ATOM 829 C C . MET A 1 103 ? -11.576 -1.945 -9.479 1.00 96.19 103 MET A C 1
ATOM 831 O O . MET A 1 103 ? -10.943 -1.940 -10.535 1.00 96.19 103 MET A O 1
ATOM 835 N N . LEU A 1 104 ? -12.899 -2.094 -9.425 1.00 95.06 104 LEU A N 1
ATOM 836 C CA . LEU A 1 104 ? -13.784 -2.034 -10.584 1.00 95.06 104 LEU A CA 1
ATOM 837 C C . LEU A 1 104 ? -14.699 -0.818 -10.426 1.00 95.06 104 LEU A C 1
ATOM 839 O O . LEU A 1 104 ? -15.501 -0.751 -9.492 1.00 95.06 104 LEU A O 1
ATOM 843 N N . GLY A 1 105 ? -14.559 0.164 -11.318 1.00 89.81 105 GLY A N 1
ATOM 844 C CA . GLY A 1 105 ? -15.198 1.465 -11.137 1.00 89.81 105 GLY A CA 1
ATOM 845 C C . GLY A 1 105 ? -14.745 2.109 -9.824 1.00 89.81 105 GLY A C 1
ATOM 846 O O . GLY A 1 105 ? -13.555 2.297 -9.597 1.00 89.81 105 GLY A O 1
ATOM 847 N N . SER A 1 106 ? -15.691 2.419 -8.940 1.00 86.81 106 SER A N 1
ATOM 848 C CA . SER A 1 106 ? -15.432 3.049 -7.640 1.00 86.81 106 SER A CA 1
ATOM 849 C C . SER A 1 106 ? -15.458 2.073 -6.460 1.00 86.81 106 SER A C 1
ATOM 851 O O . SER A 1 106 ? -15.622 2.510 -5.325 1.00 86.81 106 SER A O 1
ATOM 853 N N . GLN A 1 107 ? -15.329 0.763 -6.697 1.00 92.75 107 GLN A N 1
ATOM 854 C CA . GLN A 1 107 ? -15.395 -0.250 -5.641 1.00 92.75 107 GLN A CA 1
ATOM 855 C C . GLN A 1 107 ? -14.145 -1.123 -5.614 1.00 92.75 107 GLN A C 1
ATOM 857 O O . GLN A 1 107 ? -13.750 -1.690 -6.633 1.00 92.75 107 GLN A O 1
ATOM 862 N N . PHE A 1 108 ? -13.558 -1.265 -4.427 1.00 96.56 108 PHE A N 1
ATOM 863 C CA . PHE A 1 108 ? -12.576 -2.302 -4.140 1.00 96.56 108 PHE A CA 1
ATOM 864 C C . PHE A 1 108 ? -13.237 -3.675 -4.181 1.00 96.56 108 PHE A C 1
ATOM 866 O O . PHE A 1 108 ? -14.338 -3.861 -3.654 1.00 96.56 108 PHE A O 1
ATOM 873 N N . LEU A 1 109 ? -12.543 -4.634 -4.788 1.00 97.50 109 LEU A N 1
ATOM 874 C CA . LEU A 1 109 ? -12.899 -6.043 -4.703 1.00 97.50 109 LEU A CA 1
ATOM 875 C C . LEU A 1 109 ? -12.511 -6.608 -3.331 1.00 97.50 109 LEU A C 1
ATOM 877 O O . LEU A 1 109 ? -11.546 -6.155 -2.718 1.00 97.50 109 LEU A O 1
ATOM 881 N N . LEU A 1 110 ? -13.240 -7.631 -2.883 1.00 97.44 110 LEU A N 1
ATOM 882 C CA . LEU A 1 110 ? -12.869 -8.394 -1.691 1.00 97.44 110 LEU A CA 1
ATOM 883 C C . LEU A 1 110 ? -11.539 -9.149 -1.909 1.00 97.44 110 LEU A C 1
ATOM 885 O O . LEU A 1 110 ? -11.298 -9.611 -3.035 1.00 97.44 110 LEU A O 1
ATOM 889 N N . PRO A 1 111 ? -10.698 -9.322 -0.871 1.00 98.38 111 PRO A N 1
ATOM 890 C CA . PRO A 1 111 ? -9.400 -9.994 -0.979 1.00 98.38 111 PRO A CA 1
ATOM 891 C C . PRO A 1 111 ? -9.438 -11.393 -1.607 1.00 98.38 111 PRO A C 1
ATOM 893 O O . PRO A 1 111 ? -8.572 -11.704 -2.419 1.00 98.38 111 PRO A O 1
ATOM 896 N N . GLU A 1 112 ?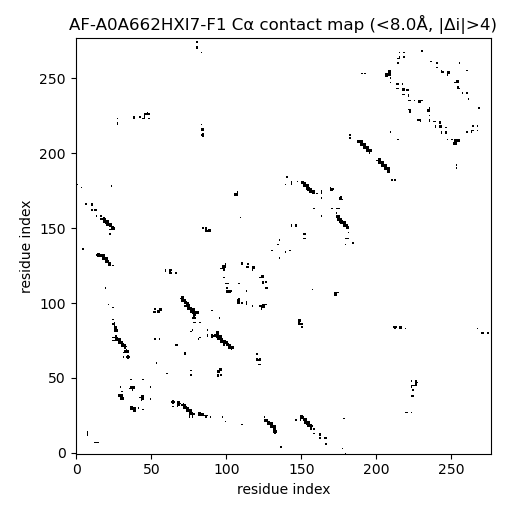 -10.469 -12.203 -1.358 1.00 98.38 112 GLU A N 1
ATOM 897 C CA . GLU A 1 112 ? -10.646 -13.526 -1.982 1.00 98.38 112 GLU A CA 1
ATOM 898 C C . GLU A 1 112 ? -10.742 -13.416 -3.506 1.00 98.38 112 GLU A C 1
ATOM 900 O O . GLU A 1 112 ? -10.200 -14.227 -4.265 1.00 98.38 112 GLU A O 1
ATOM 905 N N . LYS A 1 113 ? -11.453 -12.389 -3.985 1.00 98.31 113 LYS A N 1
ATOM 906 C CA . LYS A 1 113 ? -11.612 -12.153 -5.418 1.00 98.31 113 LYS A CA 1
ATOM 907 C C . LYS A 1 113 ? -10.313 -11.643 -6.032 1.00 98.31 113 LYS A C 1
ATOM 909 O O . LYS A 1 113 ? -9.999 -12.033 -7.159 1.00 98.31 113 LYS A O 1
ATOM 914 N N . VAL A 1 114 ? -9.575 -10.803 -5.306 1.00 98.62 114 VAL A N 1
ATOM 915 C CA . VAL A 1 114 ? -8.247 -10.330 -5.718 1.00 98.62 114 VAL A CA 1
ATOM 916 C C . VAL A 1 114 ? -7.272 -11.500 -5.813 1.00 98.62 114 VAL A C 1
ATOM 918 O O . VAL A 1 114 ? -6.626 -11.648 -6.848 1.00 98.62 114 VAL A O 1
ATOM 921 N N . GLU A 1 115 ? -7.218 -12.368 -4.802 1.00 98.62 115 GLU A N 1
ATOM 922 C CA . GLU A 1 115 ? -6.375 -13.566 -4.788 1.00 98.62 115 GLU A CA 1
ATOM 923 C C . GLU A 1 115 ? -6.668 -14.465 -5.988 1.00 98.62 115 GLU A C 1
ATOM 925 O O . GLU A 1 115 ? -5.755 -14.829 -6.734 1.00 98.62 115 GLU A O 1
ATOM 930 N N . LYS A 1 116 ? -7.952 -14.770 -6.221 1.00 98.62 116 LYS A N 1
ATOM 931 C CA . LYS A 1 116 ? -8.382 -15.589 -7.357 1.00 98.62 116 LYS A CA 1
ATOM 932 C C . LYS A 1 116 ? -7.905 -15.001 -8.687 1.00 98.62 116 LYS A C 1
ATOM 934 O O . LYS A 1 116 ? -7.328 -15.724 -9.495 1.00 98.62 116 LYS A O 1
ATOM 939 N N . LEU A 1 117 ? -8.105 -13.699 -8.904 1.00 98.56 117 LEU A N 1
ATOM 940 C CA . LEU A 1 117 ? -7.673 -13.019 -10.130 1.00 98.56 117 LEU A CA 1
ATOM 941 C C . LEU A 1 117 ? -6.146 -12.986 -10.261 1.00 98.56 117 LEU A C 1
ATOM 943 O O . LEU A 1 117 ? -5.619 -13.233 -11.342 1.00 98.56 117 LEU A O 1
ATOM 947 N N . CYS A 1 118 ? -5.416 -12.731 -9.175 1.00 98.62 118 CYS A N 1
ATOM 948 C CA . CYS A 1 118 ? -3.956 -12.762 -9.203 1.00 98.62 118 CYS A CA 1
ATOM 949 C C . CYS A 1 118 ? -3.448 -14.156 -9.589 1.00 98.62 118 CYS A C 1
ATOM 951 O O . CYS A 1 118 ? -2.604 -14.271 -10.475 1.00 98.62 118 CYS A O 1
ATOM 953 N N . LYS A 1 119 ? -4.026 -15.218 -9.013 1.00 98.25 119 LYS A N 1
ATOM 954 C CA . LYS A 1 119 ? -3.693 -16.607 -9.350 1.00 98.25 119 LYS A CA 1
ATOM 955 C C . LYS A 1 119 ? -3.989 -16.936 -10.816 1.00 98.25 119 LYS A C 1
ATOM 957 O O . LYS A 1 119 ? -3.130 -17.506 -11.481 1.00 98.25 119 LYS A O 1
ATOM 962 N N . GLU A 1 120 ? -5.154 -16.539 -11.332 1.00 98.25 120 GLU A N 1
ATOM 963 C CA . GLU A 1 120 ? -5.540 -16.731 -12.743 1.00 98.25 120 GLU A CA 1
ATOM 964 C C . GLU A 1 120 ? -4.549 -16.075 -13.721 1.00 98.25 120 GLU A C 1
ATOM 966 O O . GLU A 1 120 ? -4.273 -16.624 -14.786 1.00 98.25 120 GLU A O 1
ATOM 971 N N . TYR A 1 121 ? -3.980 -14.922 -13.357 1.00 97.75 121 TYR A N 1
ATOM 972 C CA . TYR A 1 121 ? -3.020 -14.183 -14.186 1.00 97.75 121 TYR A CA 1
ATOM 973 C C . TYR A 1 121 ? -1.550 -14.521 -13.872 1.00 97.75 121 TYR A C 1
ATOM 975 O O . TYR A 1 121 ? -0.643 -13.983 -14.511 1.00 97.75 121 TYR A O 1
ATOM 983 N N . GLY A 1 122 ? -1.288 -15.402 -12.901 1.00 97.88 122 GLY A N 1
ATOM 984 C CA . GLY A 1 122 ? 0.065 -15.729 -12.441 1.00 97.88 122 GLY A CA 1
ATOM 985 C C . GLY A 1 122 ? 0.800 -14.545 -11.798 1.00 97.88 122 GLY A C 1
ATOM 986 O O . GLY A 1 122 ? 2.021 -14.444 -11.924 1.00 97.88 122 GLY A O 1
ATOM 987 N N . LEU A 1 123 ? 0.056 -13.639 -11.161 1.00 98.50 123 LEU A N 1
ATOM 988 C CA . LEU A 1 123 ? 0.549 -12.458 -10.455 1.00 98.50 123 LEU A CA 1
ATOM 989 C C . LEU A 1 123 ? 0.638 -12.728 -8.947 1.00 98.50 123 LEU A C 1
ATOM 991 O O . LEU A 1 123 ? -0.137 -13.507 -8.392 1.00 98.50 123 LEU A O 1
ATOM 995 N N . LYS A 1 124 ? 1.577 -12.062 -8.269 1.00 98.12 124 LYS A N 1
ATOM 996 C CA . LYS A 1 124 ? 1.763 -12.203 -6.818 1.00 98.12 124 LYS A CA 1
ATOM 997 C C . LYS A 1 124 ? 0.788 -11.308 -6.052 1.00 98.12 124 LYS A C 1
ATOM 999 O O . LYS A 1 124 ? 0.772 -10.094 -6.252 1.00 98.12 124 LYS A O 1
ATOM 1004 N N . PHE A 1 125 ? 0.033 -11.906 -5.138 1.00 98.38 125 PHE A N 1
ATOM 1005 C CA . PHE A 1 125 ? -0.848 -11.217 -4.196 1.00 98.38 125 PHE A CA 1
ATOM 1006 C C . PHE A 1 125 ? -0.202 -11.168 -2.804 1.00 98.38 125 PHE A C 1
ATOM 1008 O O . PHE A 1 125 ? 0.582 -12.055 -2.468 1.00 98.38 125 PHE A O 1
ATOM 1015 N N . VAL A 1 126 ? -0.510 -10.148 -1.997 1.00 97.56 126 VAL A N 1
ATOM 1016 C CA . VAL A 1 126 ? -0.035 -10.045 -0.601 1.00 97.56 126 VAL A CA 1
ATOM 1017 C C . VAL A 1 126 ? -0.517 -11.197 0.288 1.00 97.56 126 VAL A C 1
ATOM 1019 O O . VAL A 1 126 ? 0.153 -11.520 1.265 1.00 97.56 126 VAL A O 1
ATOM 1022 N N . GLY A 1 127 ? -1.641 -11.832 -0.062 1.00 97.19 127 GLY A N 1
ATOM 1023 C CA . GLY A 1 127 ? -2.310 -12.826 0.777 1.00 97.19 127 GLY A CA 1
ATOM 1024 C C . GLY A 1 127 ? -3.076 -12.180 1.934 1.00 97.19 127 GLY A C 1
ATOM 1025 O O . GLY A 1 127 ? -2.902 -10.999 2.228 1.00 97.19 127 GLY A O 1
ATOM 1026 N N . PHE A 1 128 ? -3.945 -12.945 2.592 1.00 98.12 128 PHE A N 1
ATOM 1027 C CA . PHE A 1 128 ? -4.763 -12.439 3.695 1.00 98.12 128 PHE A CA 1
ATOM 1028 C C . PHE A 1 128 ? -5.130 -13.536 4.695 1.00 98.12 128 PHE A C 1
ATOM 1030 O O . PHE A 1 128 ? -4.989 -14.730 4.429 1.00 98.12 128 PHE A O 1
ATOM 1037 N N . LYS A 1 129 ? -5.641 -13.106 5.849 1.00 97.19 129 LYS A N 1
ATOM 1038 C CA . LYS A 1 129 ? -6.371 -13.938 6.809 1.00 97.19 129 LYS A CA 1
ATOM 1039 C C . LYS A 1 129 ? -7.709 -13.290 7.122 1.00 97.19 129 LYS A C 1
ATOM 1041 O O . LYS A 1 129 ? -7.773 -12.068 7.242 1.00 97.19 129 LYS A O 1
ATOM 1046 N N . VAL A 1 130 ? -8.742 -14.110 7.273 1.00 97.50 130 VAL A N 1
ATOM 1047 C CA . VAL A 1 130 ? -10.045 -13.667 7.777 1.00 97.50 130 VAL A CA 1
ATOM 1048 C C . VAL A 1 130 ? -10.032 -13.786 9.296 1.00 97.50 130 VAL A C 1
ATOM 1050 O O . VAL A 1 130 ? -9.626 -14.818 9.829 1.00 97.50 130 VAL A O 1
ATOM 1053 N N . VAL A 1 131 ? -10.425 -12.716 9.972 1.00 96.38 131 VAL A N 1
ATOM 1054 C CA . VAL A 1 131 ? -10.547 -12.619 11.432 1.00 96.38 131 VAL A CA 1
ATOM 1055 C C . VAL A 1 131 ? -11.801 -11.824 11.764 1.00 96.38 131 VAL A C 1
ATOM 1057 O O . VAL A 1 131 ? -12.251 -11.022 10.948 1.00 96.38 131 VAL A O 1
ATOM 1060 N N . SER A 1 132 ? -12.338 -11.968 12.970 1.00 96.31 132 SER A N 1
ATOM 1061 C CA . SER A 1 132 ? -13.417 -11.075 13.409 1.00 96.31 132 SER A CA 1
ATOM 1062 C C . SER A 1 132 ? -12.864 -9.695 13.781 1.00 96.31 132 SER A C 1
ATOM 1064 O O . SER A 1 132 ? -11.746 -9.571 14.289 1.00 96.31 132 SER A O 1
ATOM 1066 N N . VAL A 1 133 ? -13.651 -8.630 13.597 1.00 94.50 133 VAL A N 1
ATOM 1067 C CA . VAL A 1 133 ? -13.271 -7.286 14.077 1.00 94.50 133 VAL A CA 1
ATOM 1068 C C . VAL A 1 133 ? -13.030 -7.274 15.592 1.00 94.50 133 VAL A C 1
ATOM 1070 O O . VAL A 1 133 ? -12.124 -6.582 16.066 1.00 94.50 133 VAL A O 1
ATOM 1073 N N . ARG A 1 134 ? -13.796 -8.070 16.348 1.00 93.88 134 ARG A N 1
ATOM 1074 C CA . ARG A 1 134 ? -13.625 -8.242 17.795 1.00 93.88 134 ARG A CA 1
ATOM 1075 C C . ARG A 1 134 ? -12.240 -8.790 18.154 1.00 93.88 134 ARG A C 1
ATOM 1077 O O . ARG A 1 134 ? -11.561 -8.183 18.978 1.00 93.88 134 ARG A O 1
ATOM 1084 N N . GLU A 1 135 ? -11.794 -9.858 17.491 1.00 93.62 135 GLU A N 1
ATOM 1085 C CA . GLU A 1 135 ? -10.453 -10.432 17.694 1.00 93.62 135 GLU A CA 1
ATOM 1086 C C . GLU A 1 135 ? -9.358 -9.383 17.469 1.00 93.62 135 GLU A C 1
ATOM 1088 O O . GLU A 1 135 ? -8.399 -9.290 18.233 1.00 93.62 135 GLU A O 1
ATOM 1093 N N . VAL A 1 136 ? -9.510 -8.538 16.445 1.00 93.00 136 VAL A N 1
ATOM 1094 C CA . VAL A 1 136 ? -8.525 -7.487 16.170 1.00 93.00 136 VAL A CA 1
ATOM 1095 C C . VAL A 1 136 ? -8.475 -6.466 17.299 1.00 93.00 136 VAL A C 1
ATOM 1097 O O . VAL A 1 136 ? -7.387 -6.087 17.719 1.00 93.00 136 VAL A O 1
ATOM 1100 N N . LEU A 1 137 ? -9.613 -6.024 17.827 1.00 90.75 137 LEU A N 1
ATOM 1101 C CA . LEU A 1 137 ? -9.616 -5.073 18.943 1.00 90.75 137 LEU A CA 1
ATOM 1102 C C . LEU A 1 137 ? -8.994 -5.661 20.209 1.00 90.75 137 LEU A C 1
ATOM 1104 O O . LEU A 1 137 ? -8.229 -4.975 20.884 1.00 90.75 137 LEU A O 1
ATOM 1108 N N . GLU A 1 138 ? -9.292 -6.923 20.501 1.00 90.62 138 GLU A N 1
ATOM 1109 C CA . GLU A 1 138 ? -8.831 -7.602 21.712 1.00 90.62 138 GLU A CA 1
ATOM 1110 C C . GLU A 1 138 ? -7.348 -8.009 21.623 1.00 90.62 138 GLU A C 1
ATOM 1112 O O . GLU A 1 138 ? -6.647 -8.003 22.635 1.00 90.62 138 GLU A O 1
ATOM 1117 N N . SER A 1 139 ? -6.836 -8.313 20.423 1.00 90.06 139 SER A N 1
ATOM 1118 C CA . SER A 1 139 ? -5.533 -8.977 20.255 1.00 90.06 139 SER A CA 1
ATOM 1119 C C . SER A 1 139 ? -4.651 -8.408 19.136 1.00 90.06 139 SER A C 1
ATOM 1121 O O . SER A 1 139 ? -3.716 -9.076 18.689 1.00 90.06 139 SER A O 1
ATOM 1123 N N . TRP A 1 140 ? -4.865 -7.165 18.674 1.00 90.50 140 TRP A N 1
ATOM 1124 C CA . TRP A 1 140 ? -4.054 -6.594 17.579 1.00 90.50 140 TRP A CA 1
ATOM 1125 C C . TRP A 1 140 ? -2.546 -6.595 17.855 1.00 90.50 140 TRP A C 1
ATOM 1127 O O . TRP A 1 140 ? -1.771 -6.685 16.906 1.00 90.50 140 TRP A O 1
ATOM 1137 N N . LYS A 1 141 ? -2.108 -6.484 19.117 1.00 88.12 141 LYS A N 1
ATOM 1138 C CA . LYS A 1 141 ? -0.678 -6.522 19.469 1.00 88.12 141 LYS A CA 1
ATOM 1139 C C . LYS A 1 141 ? -0.079 -7.896 19.183 1.00 88.12 141 LYS A C 1
ATOM 1141 O O . LYS A 1 141 ? 0.947 -7.979 18.514 1.00 88.12 141 LYS A O 1
ATOM 1146 N N . ASP A 1 142 ? -0.759 -8.957 19.605 1.00 89.56 142 ASP A N 1
ATOM 1147 C CA . ASP A 1 142 ? -0.333 -10.337 19.359 1.00 89.56 142 ASP A CA 1
ATOM 1148 C C . ASP A 1 142 ? -0.418 -10.689 17.874 1.00 89.56 142 ASP A C 1
ATOM 1150 O O . ASP A 1 142 ? 0.448 -11.377 17.333 1.00 89.56 142 ASP A O 1
ATOM 1154 N N . LEU A 1 143 ? -1.431 -10.165 17.178 1.00 91.00 143 LEU A N 1
ATOM 1155 C CA . LEU A 1 143 ? -1.519 -10.261 15.725 1.00 91.00 143 LEU A CA 1
ATOM 1156 C C . LEU A 1 143 ? -0.335 -9.561 15.056 1.00 91.00 143 LEU A C 1
ATOM 1158 O O . LEU A 1 143 ? 0.280 -10.147 14.171 1.00 91.00 143 LEU A O 1
ATOM 1162 N N . LEU A 1 144 ? 0.029 -8.356 15.499 1.00 88.75 144 LEU A N 1
ATOM 1163 C CA . LEU A 1 144 ? 1.135 -7.583 14.938 1.00 88.75 144 LEU A CA 1
ATOM 1164 C C . LEU A 1 144 ? 2.479 -8.306 15.101 1.00 88.75 144 LEU A C 1
ATOM 1166 O O . LEU A 1 144 ? 3.271 -8.305 14.160 1.00 88.75 144 LEU A O 1
ATOM 1170 N N . LEU A 1 145 ? 2.706 -9.014 16.216 1.00 84.62 145 LEU A N 1
ATOM 1171 C CA . LEU A 1 145 ? 3.903 -9.844 16.423 1.00 84.62 145 LEU A CA 1
ATOM 1172 C C . LEU A 1 145 ? 4.073 -10.947 15.364 1.00 84.62 145 LEU A C 1
ATOM 1174 O O . LEU A 1 145 ? 5.198 -11.338 15.068 1.00 84.62 145 LEU A O 1
ATOM 1178 N N . LYS A 1 146 ? 2.990 -11.412 14.729 1.00 88.81 146 LYS A N 1
ATOM 1179 C CA . LYS A 1 146 ? 3.058 -12.396 13.630 1.00 88.81 146 LYS A CA 1
ATOM 1180 C C . LYS A 1 146 ? 3.566 -11.791 12.313 1.00 88.81 146 LYS A C 1
ATOM 1182 O O . LYS A 1 146 ? 3.826 -12.532 11.370 1.00 88.81 146 LYS A O 1
ATOM 1187 N N . TYR A 1 147 ? 3.716 -10.467 12.244 1.00 90.38 147 TYR A N 1
ATOM 1188 C CA . TYR A 1 147 ? 4.146 -9.721 11.059 1.00 90.38 147 TYR A CA 1
ATOM 1189 C C . TYR A 1 147 ? 5.478 -8.983 11.280 1.00 90.38 147 TYR A C 1
ATOM 1191 O O . TYR A 1 147 ? 5.687 -7.919 10.708 1.00 90.38 147 TYR A O 1
ATOM 1199 N N . GLN A 1 148 ? 6.389 -9.509 12.108 1.00 82.12 148 GLN A N 1
ATOM 1200 C CA . GLN A 1 148 ? 7.680 -8.864 12.427 1.00 82.12 148 GLN A CA 1
ATOM 1201 C C . GLN A 1 148 ? 8.581 -8.594 11.213 1.00 82.12 148 GLN A C 1
ATOM 1203 O O . GLN A 1 148 ? 9.311 -7.609 11.209 1.00 82.12 148 GLN A O 1
ATOM 1208 N N . CYS A 1 149 ? 8.500 -9.424 10.170 1.00 82.75 149 CYS A N 1
ATOM 1209 C CA . CYS A 1 149 ? 9.277 -9.235 8.940 1.00 82.75 149 CYS A CA 1
ATOM 1210 C C . CYS A 1 149 ? 8.669 -8.174 7.999 1.00 82.75 149 CYS A C 1
ATOM 1212 O O . CYS A 1 149 ? 9.258 -7.855 6.971 1.00 82.75 149 CYS A O 1
ATOM 1214 N N . TYR A 1 150 ? 7.495 -7.632 8.337 1.00 89.81 150 TYR A N 1
ATOM 1215 C CA . TYR A 1 150 ? 6.757 -6.628 7.569 1.00 89.81 150 TYR A CA 1
ATOM 1216 C C . TYR A 1 150 ? 6.692 -5.309 8.348 1.00 89.81 150 TYR A C 1
ATOM 1218 O O . TYR A 1 150 ? 6.845 -5.292 9.567 1.00 89.81 150 TYR A O 1
ATOM 1226 N N . GLU A 1 151 ? 6.346 -4.202 7.681 1.00 88.06 151 GLU A N 1
ATOM 1227 C CA . GLU A 1 151 ? 6.102 -2.917 8.367 1.00 88.06 151 GLU A CA 1
ATOM 1228 C C . GLU A 1 151 ? 4.941 -3.018 9.380 1.00 88.06 151 GLU A C 1
ATOM 1230 O O . GLU A 1 151 ? 4.860 -2.263 10.356 1.00 88.06 151 GLU A O 1
ATOM 1235 N N . GLY A 1 152 ? 4.049 -3.981 9.147 1.00 93.31 152 GLY A N 1
ATOM 1236 C CA . GLY A 1 152 ? 2.970 -4.400 10.026 1.00 93.31 152 GLY A CA 1
ATOM 1237 C C . GLY A 1 152 ? 1.875 -5.093 9.220 1.00 93.31 152 GLY A C 1
ATOM 1238 O O . GLY A 1 152 ? 2.175 -5.889 8.330 1.00 93.31 152 GLY A O 1
ATOM 1239 N N . PHE A 1 153 ? 0.611 -4.764 9.479 1.00 95.25 153 PHE A N 1
ATOM 1240 C CA . PHE A 1 153 ? -0.519 -5.281 8.706 1.00 95.25 153 PHE A CA 1
ATOM 1241 C C . PHE A 1 153 ? -1.564 -4.205 8.390 1.00 95.25 153 PHE A C 1
ATOM 1243 O O . PHE A 1 153 ? -1.637 -3.149 9.030 1.00 95.25 153 PHE A O 1
ATOM 1250 N N . VAL A 1 154 ? -2.377 -4.468 7.372 1.00 95.62 154 VAL A N 1
ATOM 1251 C CA . VAL A 1 154 ? -3.543 -3.667 7.001 1.00 95.62 154 VAL A CA 1
ATOM 1252 C C . VAL A 1 154 ? -4.794 -4.476 7.306 1.00 95.62 154 VAL A C 1
ATOM 1254 O O . VAL A 1 154 ? -4.931 -5.604 6.848 1.00 95.62 154 VAL A O 1
ATOM 1257 N N . LEU A 1 155 ? -5.699 -3.886 8.076 1.00 95.38 155 LEU A N 1
ATOM 1258 C CA . LEU A 1 155 ? -7.044 -4.387 8.294 1.00 95.38 155 LEU A CA 1
ATOM 1259 C C . LEU A 1 155 ? -7.978 -3.780 7.247 1.00 95.38 155 LEU A C 1
ATOM 1261 O O . LEU A 1 155 ? -8.015 -2.553 7.100 1.00 95.38 155 LEU A O 1
ATOM 1265 N N . LYS A 1 156 ? -8.758 -4.620 6.569 1.00 96.06 156 LYS A N 1
ATOM 1266 C CA . LYS A 1 156 ? -9.820 -4.199 5.654 1.00 96.06 156 LYS A CA 1
ATOM 1267 C C . LYS A 1 156 ? -11.159 -4.744 6.120 1.00 96.06 156 LYS A C 1
ATOM 1269 O O . LYS A 1 156 ? -11.298 -5.944 6.327 1.00 96.06 156 LYS A O 1
ATOM 1274 N N . ILE A 1 157 ? -12.145 -3.866 6.248 1.00 95.19 157 ILE A N 1
ATOM 1275 C CA . ILE A 1 157 ? -13.528 -4.231 6.567 1.00 95.19 157 ILE A CA 1
ATOM 1276 C C . ILE A 1 157 ? -14.406 -3.725 5.429 1.00 95.19 157 ILE A C 1
ATOM 1278 O O . ILE A 1 157 ? -14.254 -2.579 4.995 1.00 95.19 157 ILE A O 1
ATOM 1282 N N . PHE A 1 158 ? -15.337 -4.555 4.968 1.00 94.56 158 PHE A N 1
ATOM 1283 C CA . PHE A 1 158 ? -16.280 -4.226 3.896 1.00 94.56 158 PHE A CA 1
ATOM 1284 C C . PHE A 1 158 ? -17.706 -4.178 4.452 1.00 94.56 158 PHE A C 1
ATOM 1286 O O . PHE A 1 158 ? -18.501 -5.087 4.212 1.00 94.56 158 PHE A O 1
ATOM 1293 N N . PRO A 1 159 ? -18.039 -3.150 5.252 1.00 93.12 159 PRO A N 1
ATOM 1294 C CA . PRO A 1 159 ? -19.334 -3.088 5.902 1.00 93.12 159 PRO A CA 1
ATOM 1295 C C . PRO A 1 159 ? -20.461 -2.825 4.889 1.00 93.12 159 PRO A C 1
ATOM 1297 O O . PRO A 1 159 ? -20.237 -2.174 3.860 1.00 93.12 159 PRO A O 1
ATOM 1300 N N . PRO A 1 160 ? -21.704 -3.238 5.198 1.00 91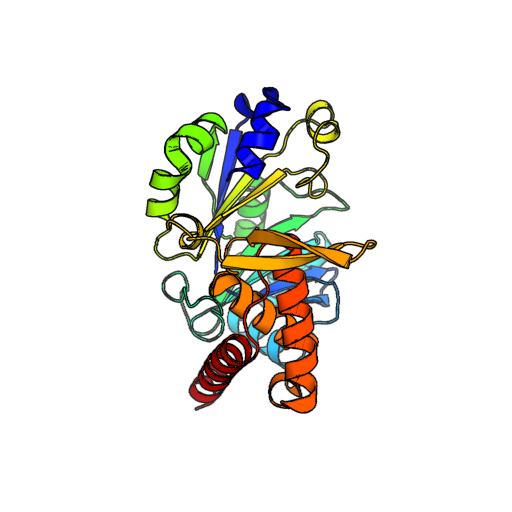.75 160 PRO A N 1
ATOM 1301 C CA . PRO A 1 160 ? -22.875 -2.844 4.426 1.00 91.75 160 PRO A CA 1
ATOM 1302 C C . PRO A 1 160 ? -22.971 -1.320 4.280 1.00 91.75 160 PRO A C 1
ATOM 1304 O O . PRO A 1 160 ? -22.574 -0.563 5.168 1.00 91.75 160 PRO A O 1
ATOM 1307 N N . LEU A 1 161 ? -23.568 -0.847 3.181 1.00 88.25 161 LEU A N 1
ATOM 1308 C CA . LEU A 1 161 ? -23.667 0.588 2.882 1.00 88.25 161 LEU A CA 1
ATOM 1309 C C . LEU A 1 161 ? -24.344 1.398 4.006 1.00 88.25 161 LEU A C 1
ATOM 1311 O O . LEU A 1 161 ? -23.993 2.558 4.223 1.00 88.25 161 LEU A O 1
ATOM 1315 N N . SER A 1 162 ? -25.299 0.796 4.719 1.00 90.00 162 SER A N 1
ATOM 1316 C CA . SER A 1 162 ? -25.981 1.395 5.875 1.00 90.00 162 SER A CA 1
ATOM 1317 C C . SER A 1 162 ? -25.022 1.724 7.022 1.00 90.00 162 SER A C 1
ATOM 1319 O O . SER A 1 162 ? -25.152 2.780 7.637 1.00 90.00 162 SER A O 1
ATOM 1321 N N . VAL A 1 163 ? -24.043 0.856 7.273 1.00 89.38 163 VAL A N 1
ATOM 1322 C CA . VAL A 1 163 ? -22.998 1.034 8.288 1.00 89.38 163 VAL A CA 1
ATOM 1323 C C . VAL A 1 163 ? -21.923 1.987 7.769 1.00 89.38 163 VAL A C 1
ATOM 1325 O O . VAL A 1 163 ? -21.561 2.949 8.442 1.00 89.38 163 VAL A O 1
ATOM 1328 N N . LEU A 1 164 ? -21.476 1.800 6.524 1.00 86.44 164 LEU A N 1
ATOM 1329 C CA . LEU A 1 164 ? -20.429 2.615 5.902 1.00 86.44 164 LEU A CA 1
ATOM 1330 C C . LEU A 1 164 ? -20.770 4.117 5.867 1.00 86.44 164 LEU A C 1
ATOM 1332 O O . LEU A 1 164 ? -19.889 4.959 6.029 1.00 86.44 164 LEU A O 1
ATOM 1336 N N . LYS A 1 165 ? -22.047 4.470 5.668 1.00 85.19 165 LYS A N 1
ATOM 1337 C CA . LYS A 1 165 ? -22.526 5.866 5.672 1.00 85.19 165 LYS A CA 1
ATOM 1338 C C . LYS A 1 165 ? -22.394 6.558 7.033 1.00 85.19 165 LYS A C 1
ATOM 1340 O O . LYS A 1 165 ? -22.364 7.783 7.064 1.00 85.19 165 LYS A O 1
ATOM 1345 N N . LYS A 1 166 ? -22.305 5.799 8.130 1.00 85.12 166 LYS A N 1
ATOM 1346 C CA . LYS A 1 166 ? -22.125 6.332 9.489 1.00 85.12 166 LYS A CA 1
ATOM 1347 C C . LYS A 1 166 ? -20.668 6.699 9.788 1.00 85.12 166 LYS A C 1
ATOM 1349 O O . LYS A 1 166 ? -20.414 7.354 10.791 1.00 85.12 166 LYS A O 1
ATOM 1354 N N . ILE A 1 167 ? -19.723 6.290 8.936 1.00 80.50 167 ILE A N 1
ATOM 1355 C CA . ILE A 1 167 ? -18.280 6.460 9.138 1.00 80.50 167 ILE A CA 1
ATOM 1356 C C . ILE A 1 167 ? -17.821 7.799 8.527 1.00 80.50 167 ILE A C 1
ATOM 1358 O O . ILE A 1 167 ? -17.768 7.914 7.299 1.00 80.50 167 ILE A O 1
ATOM 1362 N N . PRO A 1 168 ? -17.464 8.814 9.342 1.00 66.06 168 PRO A N 1
ATOM 1363 C CA . PRO A 1 168 ? -17.124 10.149 8.840 1.00 66.06 168 PRO A CA 1
ATOM 1364 C C . PRO A 1 168 ? -15.708 10.237 8.239 1.00 66.06 168 PRO A C 1
ATOM 1366 O O . PRO A 1 168 ? -15.468 11.019 7.320 1.00 66.06 168 PRO A O 1
ATOM 1369 N N . HIS A 1 169 ? -14.767 9.429 8.737 1.00 63.75 169 HIS A N 1
ATOM 1370 C CA . HIS A 1 169 ? -13.345 9.416 8.365 1.00 63.75 169 HIS A CA 1
ATOM 1371 C C . HIS A 1 169 ? -12.853 7.963 8.218 1.00 63.75 169 HIS A C 1
ATOM 1373 O O . HIS A 1 169 ? -13.490 7.060 8.739 1.00 63.75 169 HIS A O 1
ATOM 1379 N N . HIS A 1 170 ? -11.737 7.708 7.519 1.00 57.66 170 HIS A N 1
ATOM 1380 C CA . HIS A 1 170 ? -11.175 6.359 7.239 1.00 57.66 170 HIS A CA 1
ATOM 1381 C C . HIS A 1 170 ? -11.931 5.473 6.239 1.00 57.66 170 HIS A C 1
ATOM 1383 O O . HIS A 1 170 ? -11.439 4.405 5.867 1.00 57.66 170 HIS A O 1
ATOM 1389 N N . ARG A 1 171 ? -13.076 5.929 5.732 1.00 65.56 171 ARG A N 1
ATOM 1390 C CA . ARG A 1 171 ? -13.717 5.315 4.572 1.00 65.56 171 ARG A CA 1
ATOM 1391 C C . ARG A 1 171 ? -12.875 5.566 3.320 1.00 65.56 171 ARG A C 1
ATOM 1393 O O . ARG A 1 171 ? -12.636 6.714 2.947 1.00 65.56 171 ARG A O 1
ATOM 1400 N N . GLN A 1 172 ? -12.499 4.496 2.631 1.00 71.00 172 GLN A N 1
ATOM 1401 C CA . GLN A 1 172 ? -12.005 4.556 1.259 1.00 71.00 172 GLN A CA 1
ATOM 1402 C C . GLN A 1 172 ? -12.993 3.805 0.373 1.00 71.00 172 GLN A C 1
ATOM 1404 O O . GLN A 1 172 ? -13.048 2.580 0.375 1.00 71.00 172 GLN A O 1
ATOM 1409 N N . TYR A 1 173 ? -13.801 4.565 -0.367 1.00 83.25 173 TYR A N 1
ATOM 1410 C CA . TYR A 1 173 ? -14.844 4.037 -1.244 1.00 83.25 173 TYR A CA 1
ATOM 1411 C C . TYR A 1 173 ? -15.866 3.153 -0.514 1.00 83.25 173 TYR A C 1
ATOM 1413 O O . TYR A 1 173 ? -16.744 3.708 0.151 1.00 83.25 173 TYR A O 1
ATOM 1421 N N . ASN A 1 174 ? -15.764 1.826 -0.648 1.00 91.12 174 ASN A N 1
ATOM 1422 C CA . ASN A 1 174 ? -16.625 0.794 -0.063 1.00 91.12 174 ASN A CA 1
ATOM 1423 C C . ASN A 1 174 ? -15.985 0.040 1.121 1.00 91.12 174 ASN A C 1
ATOM 1425 O O . ASN A 1 174 ? -16.581 -0.919 1.601 1.00 91.12 174 ASN A O 1
ATOM 1429 N N . ALA A 1 175 ? -14.805 0.456 1.591 1.00 91.50 175 ALA A N 1
ATOM 1430 C CA . ALA A 1 175 ? -14.075 -0.230 2.654 1.00 91.50 175 ALA A CA 1
ATOM 1431 C C . ALA A 1 175 ? -13.625 0.717 3.777 1.00 91.50 175 ALA A C 1
ATOM 1433 O O . ALA A 1 175 ? -13.432 1.923 3.578 1.00 91.50 175 ALA A O 1
ATOM 1434 N N . VAL A 1 176 ? -13.422 0.142 4.961 1.00 90.75 176 VAL A N 1
ATOM 1435 C CA . VAL A 1 176 ? -12.721 0.754 6.095 1.00 90.75 176 VAL A CA 1
ATOM 1436 C C . VAL A 1 176 ? -11.333 0.142 6.148 1.00 90.75 176 VAL A C 1
ATOM 1438 O O . VAL A 1 176 ? -11.204 -1.069 6.323 1.00 90.75 176 VAL A O 1
ATOM 1441 N N . LEU A 1 177 ? -10.303 0.970 5.972 1.00 90.81 177 LEU A N 1
ATOM 1442 C CA . LEU A 1 177 ? -8.914 0.516 5.904 1.00 90.81 177 LEU A CA 1
ATOM 1443 C C . LEU A 1 177 ? -8.120 1.083 7.081 1.00 90.81 177 LEU A C 1
ATOM 1445 O O . LEU A 1 177 ? -8.017 2.301 7.246 1.00 90.81 177 LEU A O 1
ATOM 1449 N N . VAL A 1 178 ? -7.526 0.204 7.886 1.00 90.50 178 VAL A N 1
ATOM 1450 C CA . VAL A 1 178 ? -6.759 0.579 9.082 1.00 90.50 178 VAL A CA 1
ATOM 1451 C C . VAL A 1 178 ? -5.379 -0.050 9.022 1.00 90.50 178 VAL A C 1
ATOM 1453 O O . VAL A 1 178 ? -5.228 -1.209 8.659 1.00 90.50 178 VAL A O 1
ATOM 1456 N N . LYS A 1 179 ? -4.345 0.717 9.367 1.00 90.38 179 LYS A N 1
ATOM 1457 C CA . LYS A 1 179 ? -2.953 0.260 9.315 1.00 90.38 179 LYS A CA 1
ATOM 1458 C C . LYS A 1 179 ? -2.410 0.103 10.722 1.00 90.38 179 LYS A C 1
ATOM 1460 O O . LYS A 1 179 ? -2.471 1.042 11.514 1.00 90.38 179 LYS A O 1
ATOM 1465 N N . PHE A 1 180 ? -1.843 -1.059 10.995 1.00 90.12 180 PHE A N 1
ATOM 1466 C CA . PHE A 1 180 ? -1.170 -1.381 12.242 1.00 90.12 180 PHE A CA 1
ATOM 1467 C C . PHE A 1 180 ? 0.313 -1.535 11.930 1.00 90.12 180 PHE A C 1
ATOM 1469 O O . PHE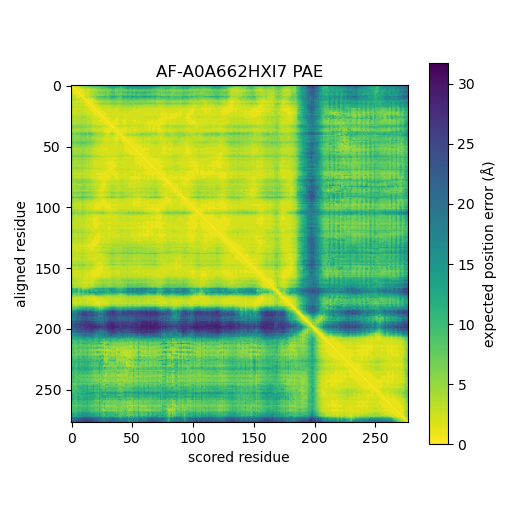 A 1 180 ? 0.671 -2.326 11.064 1.00 90.12 180 PHE A O 1
ATOM 1476 N N . LYS A 1 181 ? 1.165 -0.749 12.591 1.00 87.12 181 LYS A N 1
ATOM 1477 C CA . LYS A 1 181 ? 2.616 -0.752 12.378 1.00 87.12 181 LYS A CA 1
ATOM 1478 C C . LYS A 1 181 ? 3.350 -0.961 13.691 1.00 87.12 181 LYS A C 1
ATOM 1480 O O . LYS A 1 181 ? 2.919 -0.434 14.718 1.00 87.12 181 LYS A O 1
ATOM 1485 N N . HIS A 1 182 ? 4.485 -1.654 13.642 1.00 81.12 182 HIS A N 1
ATOM 1486 C CA . HIS A 1 182 ? 5.310 -1.953 14.826 1.00 81.12 182 HIS A CA 1
ATOM 1487 C C . HIS A 1 182 ? 5.765 -0.706 15.582 1.00 81.12 182 HIS A C 1
ATOM 1489 O O . HIS A 1 182 ? 5.772 -0.675 16.809 1.00 81.12 182 HIS A O 1
ATOM 1495 N N . GLU A 1 183 ? 6.069 0.367 14.858 1.00 73.44 183 GLU A N 1
ATOM 1496 C CA . GLU A 1 183 ? 6.505 1.640 15.440 1.00 73.44 183 GLU A CA 1
ATOM 1497 C C . GLU A 1 183 ? 5.442 2.338 16.310 1.00 73.44 183 GLU A C 1
ATOM 1499 O O . GLU A 1 183 ? 5.782 3.253 17.058 1.00 73.44 183 GLU A O 1
ATOM 1504 N N . TYR A 1 184 ? 4.176 1.906 16.255 1.00 66.31 184 TYR A N 1
ATOM 1505 C CA . TYR A 1 184 ? 3.096 2.433 17.097 1.00 66.31 184 TYR A CA 1
ATOM 1506 C C . TYR A 1 184 ? 2.922 1.678 18.426 1.00 66.31 184 TYR A C 1
ATOM 1508 O O . TYR A 1 184 ? 2.059 2.045 19.219 1.00 66.31 184 TYR A O 1
ATOM 1516 N N . VAL A 1 185 ? 3.714 0.629 18.683 1.00 63.00 185 VAL A N 1
ATOM 1517 C CA . VAL A 1 185 ? 3.624 -0.186 19.912 1.00 63.00 185 VAL A CA 1
ATOM 1518 C C . VAL A 1 185 ? 4.483 0.381 21.056 1.00 63.00 185 VAL A C 1
ATOM 1520 O O . VAL A 1 185 ? 4.265 0.035 22.214 1.00 63.00 185 VAL A O 1
ATOM 1523 N N . GLY A 1 186 ? 5.431 1.281 20.770 1.00 56.47 186 GLY A N 1
ATOM 1524 C CA . GLY A 1 186 ? 6.274 1.914 21.791 1.00 56.47 186 GLY A CA 1
ATOM 1525 C C . GLY A 1 186 ? 5.590 3.077 22.522 1.00 56.47 186 GLY A C 1
ATOM 1526 O O . GLY A 1 186 ? 4.804 3.813 21.929 1.00 56.47 186 GLY A O 1
ATOM 1527 N N . GLU A 1 187 ? 5.929 3.299 23.798 1.00 45.22 187 GLU A N 1
ATOM 1528 C CA . GLU A 1 187 ? 5.553 4.522 24.522 1.00 45.22 187 GLU A CA 1
ATOM 1529 C C . GLU A 1 187 ? 6.204 5.748 23.869 1.00 45.22 187 GLU A C 1
ATOM 1531 O O . GLU A 1 187 ? 7.338 6.143 24.157 1.00 45.22 187 GLU A O 1
ATOM 1536 N N . VAL A 1 188 ? 5.473 6.388 22.965 1.00 48.25 188 VAL A N 1
ATOM 1537 C CA . VAL A 1 188 ? 5.925 7.614 22.324 1.00 48.25 188 VAL A CA 1
ATOM 1538 C C . VAL A 1 188 ? 5.737 8.774 23.309 1.00 48.25 188 VAL A C 1
ATOM 1540 O O . VAL A 1 188 ? 4.678 9.401 23.377 1.00 48.25 188 VAL A O 1
ATOM 1543 N N . ARG A 1 189 ? 6.775 9.093 24.099 1.00 43.72 189 ARG A N 1
ATOM 1544 C CA . ARG A 1 189 ? 6.787 10.305 24.940 1.00 43.72 189 ARG A CA 1
ATOM 1545 C C . ARG A 1 189 ? 6.584 11.530 24.044 1.00 43.72 189 ARG A C 1
ATOM 1547 O O . ARG A 1 189 ? 7.482 11.938 23.312 1.00 43.72 189 ARG A O 1
ATOM 1554 N N . GLY A 1 190 ? 5.393 12.125 24.104 1.00 48.44 190 GLY A N 1
ATOM 1555 C CA . GLY A 1 190 ? 5.058 13.273 23.265 1.00 48.44 190 GLY A CA 1
ATOM 1556 C C . GLY A 1 190 ? 5.977 14.473 23.513 1.00 48.44 190 GLY A C 1
ATOM 1557 O O . GLY A 1 190 ? 6.308 14.781 24.661 1.00 48.44 190 GLY A O 1
ATOM 1558 N N . ILE A 1 191 ? 6.351 15.155 22.430 1.00 54.47 191 ILE A N 1
ATOM 1559 C CA . ILE A 1 191 ? 7.131 16.393 22.398 1.00 54.47 191 ILE A CA 1
ATOM 1560 C C . ILE A 1 191 ? 6.199 17.580 22.655 1.00 54.47 191 ILE A C 1
ATOM 1562 O O . ILE A 1 191 ? 5.075 17.641 22.153 1.00 54.47 191 ILE A O 1
ATOM 1566 N N . ILE A 1 192 ? 6.672 18.557 23.427 1.00 52.66 192 ILE A N 1
ATOM 1567 C CA . ILE A 1 192 ? 5.943 19.806 23.658 1.00 52.66 192 ILE A CA 1
ATOM 1568 C C . ILE A 1 192 ? 6.087 20.709 22.430 1.00 52.66 192 ILE A C 1
ATOM 1570 O O . ILE A 1 192 ? 7.182 21.165 22.103 1.00 52.66 192 ILE A O 1
ATOM 1574 N N . VAL A 1 193 ? 4.967 21.008 21.773 1.00 55.22 193 VAL A N 1
ATOM 1575 C CA . VAL A 1 193 ? 4.884 21.940 20.646 1.00 55.22 193 VAL A CA 1
ATOM 1576 C C . VAL A 1 193 ? 4.203 23.224 21.113 1.00 55.22 193 VAL A C 1
ATOM 1578 O O . VAL A 1 193 ? 3.098 23.201 21.651 1.00 55.22 193 VAL A O 1
ATOM 1581 N N . ARG A 1 194 ? 4.848 24.374 20.902 1.00 59.75 194 ARG A N 1
ATOM 1582 C CA . ARG A 1 194 ? 4.270 25.688 21.219 1.00 59.75 194 ARG A CA 1
ATOM 1583 C C . ARG A 1 194 ? 3.385 26.146 20.058 1.00 59.75 194 ARG A C 1
ATOM 1585 O O . ARG A 1 194 ? 3.894 26.399 18.970 1.00 59.75 194 ARG A O 1
ATOM 1592 N N . LYS A 1 195 ? 2.071 26.268 20.276 1.00 53.88 195 LYS A N 1
ATOM 1593 C CA . LYS A 1 195 ? 1.126 26.806 19.283 1.00 53.88 195 LYS A CA 1
ATOM 1594 C C . LYS A 1 195 ? 0.721 28.228 19.677 1.00 53.88 195 LYS A C 1
ATOM 1596 O O . LYS A 1 195 ? 0.236 28.450 20.786 1.00 53.88 195 LYS A O 1
ATOM 1601 N N . LYS A 1 196 ? 0.920 29.194 18.778 1.00 46.88 196 LYS A N 1
ATOM 1602 C CA . LYS A 1 196 ? 0.493 30.591 18.963 1.00 46.88 196 LYS A CA 1
ATOM 1603 C C . LYS A 1 196 ? -0.984 30.697 18.555 1.00 46.88 196 LYS A C 1
ATOM 1605 O O . LYS A 1 196 ? -1.314 30.331 17.430 1.00 46.88 196 LYS A O 1
ATOM 1610 N N . LYS A 1 197 ? -1.877 31.116 19.460 1.00 51.62 197 LYS A N 1
ATOM 1611 C CA . LYS A 1 197 ? -3.273 31.452 19.108 1.00 51.62 197 LYS A CA 1
ATOM 1612 C C . LYS A 1 197 ? -3.382 32.915 18.657 1.00 51.62 197 LYS A C 1
ATOM 1614 O O . LYS A 1 197 ? -2.520 33.724 18.994 1.00 51.62 197 LYS A O 1
ATOM 1619 N N . GLU A 1 198 ? -4.478 33.245 17.967 1.00 52.09 198 GLU A N 1
ATOM 1620 C CA . GLU A 1 198 ? -4.806 34.575 17.406 1.00 52.09 198 GLU A CA 1
ATOM 1621 C C . GLU A 1 198 ? -4.760 35.737 18.417 1.00 52.09 198 GLU A C 1
ATOM 1623 O O . GLU A 1 198 ? -4.648 36.886 18.019 1.00 52.09 198 GLU A O 1
ATOM 1628 N N . LYS A 1 199 ? -4.763 35.462 19.729 1.00 49.69 199 LYS A N 1
ATOM 1629 C CA . LYS A 1 199 ? -4.658 36.474 20.799 1.00 49.69 199 LYS A CA 1
ATOM 1630 C C . LYS A 1 199 ? -3.313 36.469 21.540 1.00 49.69 199 LYS A C 1
ATOM 1632 O O . LYS A 1 199 ? -3.265 36.752 22.732 1.00 49.69 199 LYS A O 1
ATOM 1637 N N . GLY A 1 200 ? -2.225 36.034 20.903 1.00 53.16 200 GLY A N 1
ATOM 1638 C CA . GLY A 1 200 ? -0.871 36.076 21.484 1.00 53.16 200 GLY A CA 1
ATOM 1639 C C . GLY A 1 200 ? -0.578 35.058 22.599 1.00 53.16 200 GLY A C 1
ATOM 1640 O O . GLY A 1 200 ? 0.587 34.849 22.929 1.00 53.16 200 GLY A O 1
ATOM 1641 N N . LYS A 1 201 ? -1.585 34.353 23.136 1.00 45.12 201 LYS A N 1
ATOM 1642 C CA . LYS A 1 201 ? -1.381 33.246 24.086 1.00 45.12 201 LYS A CA 1
ATOM 1643 C C . LYS A 1 201 ? -0.718 32.053 23.387 1.00 45.12 201 LYS A C 1
ATOM 1645 O O . LYS A 1 201 ? -1.270 31.480 22.442 1.00 45.12 201 LYS A O 1
ATOM 1650 N N . VAL A 1 202 ? 0.465 31.677 23.870 1.00 51.66 202 VAL A N 1
ATOM 1651 C CA . VAL A 1 202 ? 1.176 30.458 23.467 1.00 51.66 202 VAL A CA 1
ATOM 1652 C C . VAL A 1 202 ? 0.666 29.310 24.328 1.00 51.66 202 VAL A C 1
ATOM 1654 O O . VAL A 1 202 ? 0.869 29.308 25.537 1.00 51.66 202 VAL A O 1
ATOM 1657 N N . VAL A 1 203 ? 0.004 28.334 23.711 1.00 51.69 203 VAL A N 1
ATOM 1658 C CA . VAL A 1 203 ? -0.408 27.104 24.396 1.00 51.69 203 VAL A CA 1
ATOM 1659 C C . VAL A 1 203 ? 0.596 26.011 24.047 1.00 51.69 203 VAL A C 1
ATOM 1661 O O . VAL A 1 203 ? 0.870 25.758 22.871 1.00 51.69 203 VAL A O 1
ATOM 1664 N N . ALA A 1 204 ? 1.169 25.383 25.071 1.00 54.00 204 ALA A N 1
ATOM 1665 C CA . ALA A 1 204 ? 1.984 24.187 24.924 1.00 54.00 204 ALA A CA 1
ATOM 1666 C C . ALA A 1 204 ? 1.055 22.987 24.699 1.00 54.00 204 ALA A C 1
ATOM 1668 O O . ALA A 1 204 ? 0.274 22.632 25.575 1.00 54.00 204 ALA A O 1
ATOM 1669 N N . VAL A 1 205 ? 1.117 22.382 23.514 1.00 63.22 205 VAL A N 1
ATOM 1670 C CA . VAL A 1 205 ? 0.367 21.168 23.176 1.00 63.22 205 VAL A CA 1
ATOM 1671 C C . VAL A 1 205 ? 1.361 20.027 23.062 1.00 63.22 205 VAL A C 1
ATOM 1673 O O . VAL A 1 205 ? 2.346 20.126 22.328 1.00 63.22 205 VAL A O 1
ATOM 1676 N N . ARG A 1 206 ? 1.121 18.939 23.789 1.00 64.44 206 ARG A N 1
ATOM 1677 C CA . ARG A 1 206 ? 1.943 17.736 23.689 1.00 64.44 206 ARG A CA 1
ATOM 1678 C C . ARG A 1 206 ? 1.504 16.947 22.457 1.00 64.44 206 ARG A C 1
ATOM 1680 O O . ARG A 1 206 ? 0.338 16.588 22.352 1.00 64.44 206 ARG A O 1
ATOM 1687 N N . LYS A 1 207 ? 2.422 16.714 21.519 1.00 72.31 207 LYS A N 1
ATOM 1688 C CA . LYS A 1 207 ? 2.188 15.903 20.317 1.00 72.31 207 LYS A CA 1
ATOM 1689 C C . LYS A 1 207 ? 3.225 14.788 20.223 1.00 72.31 207 LYS A C 1
ATOM 1691 O O . LYS A 1 207 ? 4.390 15.045 20.529 1.00 72.31 207 LYS A O 1
ATOM 1696 N N . PRO A 1 208 ? 2.861 13.577 19.786 1.00 78.38 208 PRO A N 1
ATOM 1697 C CA . PRO A 1 208 ? 3.847 12.529 19.543 1.00 78.38 208 PRO A CA 1
ATOM 1698 C C . PRO A 1 208 ? 4.854 12.969 18.459 1.00 78.38 208 PRO A C 1
ATOM 1700 O O . PRO A 1 208 ? 4.454 13.664 17.519 1.00 78.38 208 PRO A O 1
ATOM 1703 N N . PRO A 1 209 ? 6.157 12.638 18.552 1.00 81.75 209 PRO A N 1
ATOM 1704 C CA . PRO A 1 209 ? 7.067 12.729 17.412 1.00 81.75 209 PRO A CA 1
ATOM 1705 C C . PRO A 1 209 ? 6.542 11.946 16.210 1.00 81.75 209 PRO A C 1
ATOM 1707 O O . PRO A 1 209 ? 5.948 10.881 16.366 1.00 81.75 209 PRO A O 1
ATOM 1710 N N . LEU A 1 210 ? 6.817 12.454 15.008 1.00 84.56 210 LEU A N 1
ATOM 1711 C CA . LEU A 1 210 ? 6.661 11.660 13.797 1.00 84.56 210 LEU A CA 1
ATOM 1712 C C . LEU A 1 210 ? 7.759 10.585 13.763 1.00 84.56 210 LEU A C 1
ATOM 1714 O O . LEU A 1 210 ? 8.949 10.889 13.881 1.00 84.56 210 LEU A O 1
ATOM 1718 N N . VAL A 1 211 ? 7.336 9.335 13.632 1.00 86.81 211 VAL A N 1
ATOM 1719 C CA . VAL A 1 211 ? 8.188 8.140 13.627 1.00 86.81 211 VAL A CA 1
ATOM 1720 C C . VAL A 1 211 ? 9.018 8.021 12.342 1.00 86.81 211 VAL A C 1
ATOM 1722 O O . VAL A 1 211 ? 8.695 8.628 11.317 1.00 86.81 211 VAL A O 1
ATOM 1725 N N . LYS A 1 212 ? 10.124 7.259 12.395 1.00 88.88 212 LYS A N 1
ATOM 1726 C CA . LYS A 1 212 ? 11.084 7.162 11.280 1.00 88.88 212 LYS A CA 1
ATOM 1727 C C . LYS A 1 212 ? 10.419 6.650 10.000 1.00 88.88 212 LYS A C 1
ATOM 1729 O O . LYS A 1 212 ? 10.702 7.224 8.949 1.00 88.88 212 LYS A O 1
ATOM 1734 N N . SER A 1 213 ? 9.545 5.637 10.063 1.00 85.06 213 SER A N 1
ATOM 1735 C CA . SER A 1 213 ? 8.968 5.068 8.837 1.00 85.06 213 SER A CA 1
ATOM 1736 C C . SER A 1 213 ? 8.109 6.088 8.082 1.00 85.06 213 SER A C 1
ATOM 1738 O O . SER A 1 213 ? 8.173 6.157 6.860 1.00 85.06 213 SER A O 1
ATOM 1740 N N . GLU A 1 214 ? 7.382 6.958 8.793 1.00 89.62 214 GLU A N 1
ATOM 1741 C CA . GLU A 1 214 ? 6.573 8.015 8.175 1.00 89.62 214 GLU A CA 1
ATOM 1742 C C . GLU A 1 214 ? 7.444 9.079 7.497 1.00 89.62 214 GLU A C 1
ATOM 1744 O O . GLU A 1 214 ? 7.107 9.571 6.419 1.00 89.62 214 GLU A O 1
ATOM 1749 N N . ILE A 1 215 ? 8.604 9.405 8.080 1.00 93.25 215 ILE A N 1
ATOM 1750 C CA . ILE A 1 215 ? 9.567 10.32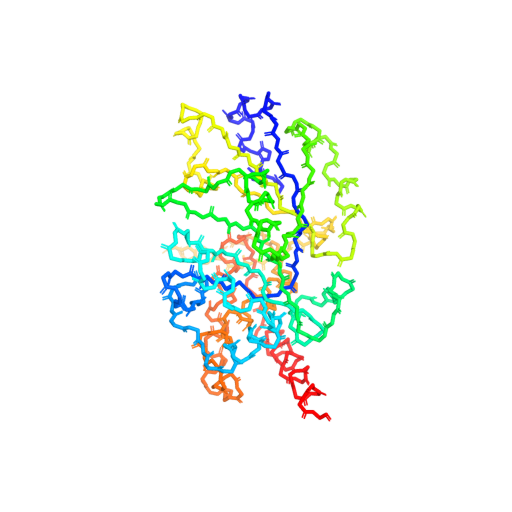0 7.452 1.00 93.25 215 ILE A CA 1
ATOM 1751 C C . ILE A 1 215 ? 10.167 9.680 6.195 1.00 93.25 215 ILE A C 1
ATOM 1753 O O . ILE A 1 215 ? 10.227 10.330 5.151 1.00 93.25 215 ILE A O 1
ATOM 1757 N N . MET A 1 216 ? 10.564 8.406 6.266 1.00 94.12 216 MET A N 1
ATOM 1758 C CA . MET A 1 216 ? 11.088 7.668 5.111 1.00 94.12 216 MET A CA 1
ATOM 1759 C C . MET A 1 216 ? 10.034 7.509 4.011 1.00 94.12 216 MET A C 1
ATOM 1761 O O . MET A 1 216 ? 10.331 7.719 2.837 1.00 94.12 216 MET A O 1
ATOM 1765 N N . GLY A 1 217 ? 8.781 7.236 4.378 1.00 90.88 217 GLY A N 1
ATOM 1766 C CA . GLY A 1 217 ? 7.651 7.187 3.456 1.00 90.88 217 GLY A CA 1
ATOM 1767 C C . GLY A 1 217 ? 7.382 8.538 2.792 1.00 90.88 217 GLY A C 1
ATOM 1768 O O . GLY A 1 217 ? 7.103 8.593 1.596 1.00 90.88 217 GLY A O 1
ATOM 1769 N N . ALA A 1 218 ? 7.515 9.650 3.520 1.00 93.94 218 ALA A N 1
ATOM 1770 C CA . ALA A 1 218 ? 7.424 10.991 2.942 1.00 93.94 218 ALA A CA 1
ATOM 1771 C C . ALA A 1 218 ? 8.574 11.291 1.960 1.00 93.94 218 ALA A C 1
ATOM 1773 O O . ALA A 1 218 ? 8.334 11.889 0.909 1.00 93.94 218 ALA A O 1
ATOM 1774 N N . ILE A 1 219 ? 9.797 10.839 2.263 1.00 95.75 219 ILE A N 1
ATOM 1775 C CA . ILE A 1 219 ? 10.947 10.929 1.350 1.00 95.75 219 ILE A CA 1
ATOM 1776 C C . ILE A 1 219 ? 10.702 10.086 0.090 1.00 95.75 219 ILE A C 1
ATOM 1778 O O . ILE A 1 219 ? 10.884 10.590 -1.014 1.00 95.75 219 ILE A O 1
ATOM 1782 N N . ASN A 1 220 ? 10.215 8.849 0.227 1.00 94.81 220 ASN A N 1
ATOM 1783 C CA . ASN A 1 220 ? 9.881 7.990 -0.912 1.00 94.81 220 ASN A CA 1
ATOM 1784 C C . ASN A 1 220 ? 8.793 8.611 -1.803 1.00 94.81 220 ASN A C 1
ATOM 1786 O O . ASN A 1 220 ? 8.932 8.627 -3.021 1.00 94.81 220 ASN A O 1
ATOM 1790 N N . LYS A 1 221 ? 7.752 9.215 -1.215 1.00 93.44 221 LYS A N 1
ATOM 1791 C CA . LYS A 1 221 ? 6.737 9.966 -1.977 1.00 93.44 221 LYS A CA 1
ATOM 1792 C C . LYS A 1 221 ? 7.342 11.135 -2.750 1.00 93.44 221 LYS A C 1
ATOM 1794 O O . LYS A 1 221 ? 6.928 11.387 -3.876 1.00 93.44 221 LYS A O 1
ATOM 1799 N N . ALA A 1 222 ? 8.291 11.858 -2.153 1.00 94.25 222 ALA A N 1
ATOM 1800 C CA . ALA A 1 222 ? 9.003 12.926 -2.847 1.00 94.25 222 ALA A CA 1
ATOM 1801 C C . ALA A 1 222 ? 9.864 12.373 -3.996 1.00 94.25 222 ALA A C 1
ATOM 1803 O O . ALA A 1 222 ? 9.883 12.969 -5.067 1.00 94.25 222 ALA A O 1
ATOM 1804 N N . HIS A 1 223 ? 10.514 11.221 -3.810 1.00 94.12 223 HIS A N 1
ATOM 1805 C CA . HIS A 1 223 ? 11.267 10.543 -4.868 1.00 94.12 223 HIS A CA 1
ATOM 1806 C C . HIS A 1 223 ? 10.359 10.119 -6.027 1.00 94.12 223 HIS A C 1
ATOM 1808 O O . HIS A 1 223 ? 10.646 10.455 -7.169 1.00 94.12 223 HIS A O 1
ATOM 1814 N N . LEU A 1 224 ? 9.223 9.481 -5.747 1.00 89.00 224 LEU A N 1
ATOM 1815 C CA . LEU A 1 224 ? 8.242 9.109 -6.772 1.00 89.00 224 LEU A CA 1
ATOM 1816 C C . LEU A 1 224 ? 7.727 10.316 -7.574 1.00 89.00 224 LEU A C 1
ATOM 1818 O O . LEU A 1 224 ? 7.374 10.169 -8.737 1.00 89.00 224 LEU A O 1
ATOM 1822 N N . GLU A 1 225 ? 7.664 11.501 -6.963 1.00 91.38 225 GLU A N 1
ATOM 1823 C CA . GLU A 1 225 ? 7.243 12.738 -7.634 1.00 91.38 225 GLU A CA 1
ATOM 1824 C C . GLU A 1 225 ? 8.379 13.380 -8.452 1.00 91.38 225 GLU A C 1
ATOM 1826 O O . GLU A 1 225 ? 8.115 14.017 -9.467 1.00 91.38 225 GLU A O 1
ATOM 1831 N N . LEU A 1 226 ? 9.637 13.214 -8.033 1.00 90.94 226 LEU A N 1
ATOM 1832 C CA . LEU A 1 226 ? 10.803 13.860 -8.649 1.00 90.94 226 LEU A CA 1
ATOM 1833 C C . LEU A 1 226 ? 11.564 12.983 -9.652 1.00 90.94 226 LEU A C 1
ATOM 1835 O O . LEU A 1 226 ? 12.297 13.527 -10.480 1.00 90.94 226 LEU A O 1
ATOM 1839 N N . GLY A 1 227 ? 11.458 11.656 -9.557 1.00 90.25 227 GLY A N 1
ATOM 1840 C CA . GLY A 1 227 ? 12.377 10.736 -10.230 1.00 90.25 227 GLY A CA 1
ATOM 1841 C C . GLY A 1 227 ? 13.833 11.061 -9.874 1.00 90.25 227 GLY A C 1
ATOM 1842 O O . GLY A 1 227 ? 14.146 11.363 -8.722 1.00 90.25 227 GLY A O 1
ATOM 1843 N N . ASP A 1 228 ? 14.712 11.099 -10.875 1.00 89.38 228 ASP A N 1
ATOM 1844 C CA . ASP A 1 228 ? 16.153 11.350 -10.694 1.00 89.38 228 ASP A CA 1
ATOM 1845 C C . ASP A 1 228 ? 16.472 12.736 -10.106 1.00 89.38 228 ASP A C 1
ATOM 1847 O O . ASP A 1 228 ? 17.535 12.952 -9.519 1.00 89.38 228 ASP A O 1
ATOM 1851 N N . ALA A 1 229 ? 15.536 13.690 -10.171 1.00 92.19 229 ALA A N 1
ATOM 1852 C CA . ALA A 1 229 ? 15.706 14.977 -9.503 1.00 92.19 229 ALA A CA 1
ATOM 1853 C C . ALA A 1 229 ? 15.738 14.854 -7.966 1.00 92.19 229 ALA A C 1
ATOM 1855 O O . ALA A 1 229 ? 16.055 15.835 -7.291 1.00 92.19 229 ALA A O 1
ATOM 1856 N N . ILE A 1 230 ? 15.476 13.665 -7.401 1.00 94.56 230 ILE A N 1
ATOM 1857 C CA . ILE A 1 230 ? 15.699 13.376 -5.981 1.00 94.56 230 ILE A CA 1
ATOM 1858 C C . ILE A 1 230 ? 17.161 13.579 -5.567 1.00 94.56 230 ILE A C 1
ATOM 1860 O O . ILE A 1 230 ? 17.411 13.898 -4.411 1.00 94.56 230 ILE A O 1
ATOM 1864 N N . PHE A 1 231 ? 18.125 13.440 -6.487 1.00 92.69 231 PHE A N 1
ATOM 1865 C CA . PHE A 1 231 ? 19.547 13.657 -6.201 1.00 92.69 231 PHE A CA 1
ATOM 1866 C C . PHE A 1 231 ? 19.935 15.149 -6.171 1.00 92.69 231 PHE A C 1
ATOM 1868 O O . PHE A 1 231 ? 20.963 15.511 -5.588 1.00 92.69 231 PHE A O 1
ATOM 1875 N N . ASP A 1 232 ? 19.108 16.034 -6.739 1.00 93.25 232 ASP A N 1
ATOM 1876 C CA . ASP A 1 232 ? 19.284 17.485 -6.661 1.00 93.25 232 ASP A CA 1
ATOM 1877 C C . ASP A 1 232 ? 18.725 18.007 -5.332 1.00 93.25 232 ASP A C 1
ATOM 1879 O O . ASP A 1 232 ? 17.523 18.225 -5.167 1.00 93.25 232 ASP A O 1
ATOM 1883 N N . LYS A 1 233 ? 19.623 18.279 -4.377 1.00 92.81 233 LYS A N 1
ATOM 1884 C CA . LYS A 1 233 ? 19.254 18.785 -3.045 1.00 92.81 233 LYS A CA 1
ATOM 1885 C C . LYS A 1 233 ? 18.380 20.042 -3.097 1.00 92.81 233 LYS A C 1
ATOM 1887 O O . LYS A 1 233 ? 17.525 20.194 -2.225 1.00 92.81 233 LYS A O 1
ATOM 1892 N N . LYS A 1 234 ? 18.568 20.935 -4.081 1.00 92.75 234 LYS A N 1
ATOM 1893 C CA . LYS A 1 234 ? 17.789 22.182 -4.181 1.00 92.75 234 LYS A CA 1
ATOM 1894 C C . LYS A 1 234 ? 16.328 21.906 -4.534 1.00 92.75 234 LYS A C 1
ATOM 1896 O O . LYS A 1 234 ? 15.458 22.635 -4.070 1.00 92.75 234 LYS A O 1
ATOM 1901 N N . LYS A 1 235 ? 16.060 20.850 -5.307 1.00 92.31 235 LYS A N 1
ATOM 1902 C CA . LYS A 1 235 ? 14.703 20.416 -5.678 1.00 92.31 235 LYS A CA 1
ATOM 1903 C C . LYS A 1 235 ? 14.100 19.462 -4.646 1.00 92.31 235 LYS A C 1
ATOM 1905 O O . LYS A 1 235 ? 12.948 19.631 -4.251 1.00 92.31 235 LYS A O 1
ATOM 1910 N N . ALA A 1 236 ? 14.888 18.502 -4.167 1.00 95.06 236 ALA A N 1
ATOM 1911 C CA . ALA A 1 236 ? 14.445 17.453 -3.256 1.00 95.06 236 ALA A CA 1
ATOM 1912 C C . ALA A 1 236 ? 14.056 17.979 -1.871 1.00 95.06 236 ALA A C 1
ATOM 1914 O O . ALA A 1 236 ? 12.974 17.673 -1.370 1.00 95.06 236 ALA A O 1
ATOM 1915 N N . VAL A 1 237 ? 14.913 18.794 -1.247 1.00 94.94 237 VAL A N 1
ATOM 1916 C CA . VAL A 1 237 ? 14.728 19.216 0.150 1.00 94.94 237 VAL A CA 1
ATOM 1917 C C . VAL A 1 237 ? 13.415 19.984 0.360 1.00 94.94 237 VAL A C 1
ATOM 1919 O O . VAL A 1 237 ? 12.663 19.593 1.256 1.00 94.94 237 VAL A O 1
ATOM 1922 N N . PRO A 1 238 ? 13.057 21.007 -0.444 1.00 96.44 238 PRO A N 1
ATOM 1923 C CA . PRO A 1 238 ? 11.783 21.706 -0.271 1.00 96.44 238 PRO A CA 1
ATOM 1924 C C . PRO A 1 238 ? 10.569 20.771 -0.347 1.00 96.44 238 PRO A C 1
ATOM 1926 O O . PRO A 1 238 ? 9.657 20.868 0.479 1.00 96.44 238 PRO A O 1
ATOM 1929 N N . LEU A 1 239 ? 10.577 19.826 -1.295 1.00 95.62 239 LEU A N 1
ATOM 1930 C CA . LEU A 1 239 ? 9.488 18.869 -1.460 1.00 95.62 239 LEU A CA 1
ATOM 1931 C C . LEU A 1 239 ? 9.402 17.891 -0.284 1.00 95.62 239 LEU A C 1
ATOM 1933 O O . LEU A 1 239 ? 8.314 17.679 0.251 1.00 95.62 239 LEU A O 1
ATOM 1937 N N . ILE A 1 240 ? 10.533 17.337 0.155 1.00 97.00 240 ILE A N 1
ATOM 1938 C CA . ILE A 1 240 ? 10.599 16.418 1.299 1.00 97.00 240 ILE A CA 1
ATOM 1939 C C . ILE A 1 240 ? 10.054 17.095 2.557 1.00 97.00 240 ILE A C 1
ATOM 1941 O O . ILE A 1 240 ? 9.214 16.525 3.248 1.00 97.00 240 ILE A O 1
ATOM 1945 N N . PHE A 1 241 ? 10.472 18.332 2.841 1.00 95.50 241 PHE A N 1
ATOM 1946 C CA . PHE A 1 241 ? 9.978 19.077 4.002 1.00 95.50 241 PHE A CA 1
ATOM 1947 C C . PHE A 1 241 ? 8.465 19.286 3.945 1.00 95.50 241 PHE A C 1
ATOM 1949 O O . PHE A 1 241 ? 7.782 19.119 4.959 1.00 95.50 241 PHE A O 1
ATOM 1956 N N . ARG A 1 242 ? 7.930 19.606 2.759 1.00 96.12 242 ARG A N 1
ATOM 1957 C CA . ARG A 1 242 ? 6.486 19.711 2.536 1.00 96.12 242 ARG A CA 1
ATOM 1958 C C . ARG A 1 242 ? 5.780 18.382 2.835 1.00 96.12 242 ARG A C 1
ATOM 1960 O O . ARG A 1 242 ? 4.873 18.374 3.663 1.00 96.12 242 ARG A O 1
ATOM 1967 N N . LYS A 1 243 ? 6.238 17.266 2.255 1.00 95.25 243 LYS A N 1
ATOM 1968 C CA . LYS A 1 243 ? 5.639 15.932 2.466 1.00 95.25 243 LYS A CA 1
ATOM 1969 C C . LYS A 1 243 ? 5.716 15.474 3.927 1.00 95.25 243 LYS A C 1
ATOM 1971 O O . LYS A 1 243 ? 4.743 14.948 4.455 1.00 95.25 243 LYS A O 1
ATOM 1976 N N . VAL A 1 244 ? 6.837 15.710 4.612 1.00 95.81 244 VAL A N 1
ATOM 1977 C CA . VAL A 1 244 ? 6.992 15.374 6.041 1.00 95.81 244 VAL A CA 1
ATOM 1978 C C . VAL A 1 244 ? 6.032 16.195 6.903 1.00 95.81 244 VAL A C 1
ATOM 1980 O O . VAL A 1 244 ? 5.437 15.670 7.844 1.00 95.81 244 VAL A O 1
ATOM 1983 N N . LYS A 1 245 ? 5.849 17.482 6.585 1.00 93.06 245 LYS A N 1
ATOM 1984 C CA . LYS A 1 245 ? 4.884 18.339 7.281 1.00 93.06 245 LYS A CA 1
ATOM 1985 C C . LYS A 1 245 ? 3.448 17.852 7.070 1.00 93.06 245 LYS A C 1
ATOM 1987 O O . LYS A 1 245 ? 2.690 17.822 8.034 1.00 93.06 245 LYS A O 1
ATOM 1992 N N . GLU A 1 246 ? 3.088 17.472 5.846 1.00 91.62 246 GLU A N 1
ATOM 1993 C CA . GLU A 1 246 ? 1.779 16.885 5.526 1.00 91.62 246 GLU A CA 1
ATOM 1994 C C . GLU A 1 246 ? 1.532 15.600 6.332 1.00 91.62 246 GLU A C 1
ATOM 1996 O O . GLU A 1 246 ? 0.484 15.470 6.964 1.00 91.62 246 GLU A O 1
ATOM 2001 N N . GLU A 1 247 ? 2.513 14.694 6.394 1.00 90.12 247 GLU A N 1
ATOM 2002 C CA . GLU A 1 247 ? 2.400 13.442 7.153 1.00 90.12 247 GLU A CA 1
ATOM 2003 C C . GLU A 1 247 ? 2.285 13.700 8.667 1.00 90.12 247 GLU A C 1
ATOM 2005 O O . GLU A 1 247 ? 1.441 13.110 9.339 1.00 90.12 247 GLU A O 1
ATOM 2010 N N . ALA A 1 248 ? 3.052 14.655 9.206 1.00 86.44 248 ALA A N 1
ATOM 2011 C CA . ALA A 1 248 ? 2.943 15.058 10.609 1.00 86.44 248 ALA A CA 1
ATOM 2012 C C . ALA A 1 248 ? 1.565 15.645 10.949 1.00 86.44 248 ALA A C 1
ATOM 2014 O O . ALA A 1 248 ? 1.022 15.359 12.013 1.00 86.44 248 ALA A O 1
ATOM 2015 N N . VAL A 1 249 ? 0.984 16.459 10.061 1.00 85.12 249 VAL A N 1
ATOM 2016 C CA . VAL A 1 249 ? -0.373 16.995 10.249 1.00 85.12 249 VAL A CA 1
ATOM 2017 C C . VAL A 1 249 ? -1.397 15.867 10.228 1.00 85.12 249 VAL A C 1
ATOM 2019 O O . VAL A 1 249 ? -2.240 15.810 11.121 1.00 85.12 249 VAL A O 1
ATOM 2022 N N . LYS A 1 250 ? -1.290 14.963 9.252 1.00 81.38 250 LYS A N 1
ATOM 2023 C CA . LYS A 1 250 ? -2.203 13.835 9.070 1.00 81.38 250 LYS A CA 1
ATOM 2024 C C . LYS A 1 250 ? -2.253 12.909 10.288 1.00 81.38 250 LYS A C 1
ATOM 2026 O O . LYS A 1 250 ? -3.342 12.530 10.690 1.00 81.38 250 LYS A O 1
ATOM 2031 N N . HIS A 1 251 ? -1.109 12.592 10.892 1.00 77.12 251 HIS A N 1
ATOM 2032 C CA . HIS A 1 251 ? -1.037 11.736 12.090 1.00 77.12 251 HIS A CA 1
ATOM 2033 C C . HIS A 1 251 ? -1.083 12.520 13.407 1.00 77.12 251 HIS A C 1
ATOM 2035 O O . HIS A 1 251 ? -0.749 11.997 14.466 1.00 77.12 251 HIS A O 1
ATOM 2041 N N . ASN A 1 252 ? -1.430 13.810 13.356 1.00 77.12 252 ASN A N 1
ATOM 2042 C CA . ASN A 1 252 ? -1.452 14.708 14.512 1.00 77.12 252 ASN A CA 1
ATOM 2043 C C . ASN A 1 252 ? -0.112 14.799 15.299 1.00 77.12 252 ASN A C 1
ATOM 2045 O O . ASN A 1 252 ? -0.077 15.273 16.438 1.00 77.12 252 ASN A O 1
ATOM 2049 N N . CYS A 1 253 ? 1.011 14.452 14.673 1.00 83.44 253 CYS A N 1
ATOM 2050 C CA . CYS A 1 253 ? 2.357 14.469 15.240 1.00 83.44 253 CYS A CA 1
ATOM 2051 C C . CYS A 1 253 ? 3.015 15.863 15.231 1.00 83.44 253 CYS A C 1
ATOM 2053 O O . CYS A 1 253 ? 2.563 16.821 14.593 1.00 83.44 253 CYS A O 1
ATOM 2055 N N . ALA A 1 254 ? 4.126 15.983 15.959 1.00 83.75 254 ALA A N 1
ATOM 2056 C CA . ALA A 1 254 ? 5.056 17.100 15.856 1.00 83.75 254 ALA A CA 1
ATOM 2057 C C . ALA A 1 254 ? 5.906 16.976 14.578 1.00 83.75 254 ALA A C 1
ATOM 2059 O O . ALA A 1 254 ? 6.412 15.897 14.267 1.00 83.75 254 ALA A O 1
ATOM 2060 N N . VAL A 1 255 ? 6.103 18.091 13.866 1.00 89.50 255 VAL A N 1
ATOM 2061 C CA . VAL A 1 255 ? 7.004 18.136 12.704 1.00 89.50 255 VAL A CA 1
ATOM 2062 C C . VAL A 1 255 ? 8.452 17.945 13.187 1.00 89.50 255 VAL A C 1
ATOM 2064 O O . VAL A 1 255 ? 8.881 18.682 14.081 1.00 89.50 255 VAL A O 1
ATOM 2067 N N . PRO A 1 256 ? 9.215 16.991 12.622 1.00 90.12 256 PRO A N 1
ATOM 2068 C CA . PRO A 1 256 ? 10.617 16.777 12.973 1.00 90.12 256 PRO A CA 1
ATOM 2069 C C . PRO A 1 256 ? 11.501 18.003 12.718 1.00 90.12 256 PRO A C 1
ATOM 2071 O O . PRO A 1 256 ? 11.208 18.846 11.868 1.00 90.12 256 PRO A O 1
ATOM 2074 N N . LYS A 1 257 ? 12.638 18.083 13.421 1.00 91.31 257 LYS A N 1
ATOM 2075 C CA . LYS A 1 257 ? 13.647 19.123 13.163 1.00 91.31 257 LYS A CA 1
ATOM 2076 C C . LYS A 1 257 ? 14.253 18.948 11.768 1.00 91.31 257 LYS A C 1
ATOM 2078 O O . LYS A 1 257 ? 14.466 17.825 11.316 1.00 91.31 257 LYS A O 1
ATOM 2083 N N . ALA A 1 258 ? 14.637 20.061 11.145 1.00 90.88 258 ALA A N 1
ATOM 2084 C CA . ALA A 1 258 ? 15.271 20.076 9.826 1.00 90.88 258 ALA A CA 1
ATOM 2085 C C . ALA A 1 258 ? 16.481 19.130 9.728 1.00 90.88 258 ALA A C 1
ATOM 2087 O O . ALA A 1 258 ? 16.591 18.365 8.775 1.00 90.88 258 ALA A O 1
ATOM 2088 N N . SER A 1 259 ? 17.349 19.122 10.744 1.00 91.69 259 SER A N 1
ATOM 2089 C CA . SER A 1 259 ? 18.523 18.242 10.798 1.00 91.69 259 SER A CA 1
ATOM 2090 C C . SER A 1 259 ? 18.165 16.754 10.782 1.00 91.69 259 SER A C 1
ATOM 2092 O O . SER A 1 259 ? 18.857 15.967 10.143 1.00 91.69 259 SER A O 1
ATOM 2094 N N . GLN A 1 260 ? 17.067 16.363 11.434 1.00 92.19 260 GLN A N 1
ATOM 2095 C CA . GLN A 1 260 ? 16.596 14.979 11.445 1.00 92.19 260 GLN A CA 1
ATOM 2096 C C . GLN A 1 260 ? 16.075 14.559 10.065 1.00 92.19 260 GLN A C 1
ATOM 2098 O O . GLN A 1 260 ? 16.424 13.480 9.593 1.00 92.19 260 GLN A O 1
ATOM 2103 N N . ILE A 1 261 ? 15.294 15.423 9.406 1.00 94.75 261 ILE A N 1
ATOM 2104 C CA . ILE A 1 261 ? 14.787 15.185 8.043 1.00 94.75 261 ILE A CA 1
ATOM 2105 C C . ILE A 1 261 ? 15.956 15.045 7.063 1.00 94.75 261 ILE A C 1
ATOM 2107 O O . ILE A 1 261 ? 16.000 14.097 6.283 1.00 94.75 261 ILE A O 1
ATOM 2111 N N . LEU A 1 262 ? 16.933 15.955 7.134 1.00 94.19 262 LEU A N 1
ATOM 2112 C CA . LEU A 1 262 ? 18.112 15.931 6.266 1.00 94.19 262 LEU A CA 1
ATOM 2113 C C . LEU A 1 262 ? 18.979 14.690 6.492 1.00 94.19 262 LEU A C 1
ATOM 2115 O O . LEU A 1 262 ? 19.471 14.123 5.520 1.00 94.19 262 LEU A O 1
ATOM 2119 N N . ARG A 1 263 ? 19.136 14.238 7.742 1.00 95.69 263 ARG A N 1
ATOM 2120 C CA . ARG A 1 263 ? 19.846 12.989 8.047 1.00 95.69 263 ARG A CA 1
ATOM 2121 C C . ARG A 1 263 ? 19.184 11.795 7.358 1.00 95.69 263 ARG A C 1
ATOM 2123 O O . ARG A 1 263 ? 19.870 11.060 6.659 1.00 95.69 263 ARG A O 1
ATOM 2130 N N . TYR A 1 264 ? 17.867 11.640 7.494 1.00 95.81 264 TYR A N 1
ATOM 2131 C CA . TYR A 1 264 ? 17.144 10.531 6.863 1.00 95.81 264 TYR A CA 1
ATOM 2132 C C . TYR A 1 264 ? 17.120 10.619 5.337 1.00 95.81 264 TYR A C 1
ATOM 2134 O O . TYR A 1 264 ? 17.220 9.601 4.662 1.00 95.81 264 TYR A O 1
ATOM 2142 N N . TYR A 1 265 ? 17.070 11.826 4.777 1.00 96.81 265 TYR A N 1
ATOM 2143 C CA . TYR A 1 265 ? 17.251 12.017 3.342 1.00 96.81 265 TYR A CA 1
ATOM 2144 C C . TYR A 1 265 ? 18.640 11.553 2.873 1.00 96.81 265 TYR A C 1
ATOM 2146 O O . TYR A 1 265 ? 18.740 10.851 1.872 1.00 96.81 265 TYR A O 1
ATOM 2154 N N . MET A 1 266 ? 19.709 11.876 3.606 1.00 95.00 266 MET A N 1
ATOM 2155 C CA . MET A 1 266 ? 21.051 11.388 3.268 1.00 95.00 266 MET A CA 1
ATOM 2156 C C . MET A 1 266 ? 21.175 9.866 3.426 1.00 95.00 266 MET A C 1
ATOM 2158 O O . MET A 1 266 ? 21.778 9.236 2.563 1.00 95.00 266 MET A O 1
ATOM 2162 N N . GLU A 1 267 ? 20.579 9.271 4.468 1.00 93.25 267 GLU A N 1
ATOM 2163 C CA . GLU A 1 267 ? 20.470 7.807 4.608 1.00 93.25 267 GLU A CA 1
ATOM 2164 C C . GLU A 1 267 ? 19.795 7.188 3.370 1.00 93.25 267 GLU A C 1
ATOM 2166 O O . GLU A 1 267 ? 20.325 6.244 2.788 1.00 93.25 267 GLU A O 1
ATOM 2171 N N . TYR A 1 268 ? 18.676 7.768 2.920 1.00 93.44 268 TYR A N 1
ATOM 2172 C CA . TYR A 1 268 ? 17.931 7.317 1.742 1.00 93.44 268 TYR A CA 1
ATOM 2173 C C . TYR A 1 268 ? 18.759 7.395 0.449 1.00 93.44 268 TYR A C 1
ATOM 2175 O O . TYR A 1 268 ? 18.846 6.418 -0.289 1.00 93.44 268 TYR A O 1
ATOM 2183 N N . ILE A 1 269 ? 19.418 8.529 0.189 1.00 93.00 269 ILE A N 1
ATOM 2184 C CA . ILE A 1 269 ? 20.257 8.708 -1.007 1.00 93.00 269 ILE A CA 1
ATOM 2185 C C . ILE A 1 269 ? 21.465 7.772 -0.999 1.00 93.00 269 ILE A C 1
ATOM 2187 O O . ILE A 1 269 ? 21.831 7.238 -2.044 1.00 93.00 269 ILE A O 1
ATOM 2191 N N . ASN A 1 270 ? 22.099 7.578 0.158 1.00 89.81 270 ASN A N 1
ATOM 2192 C CA . ASN A 1 270 ? 23.241 6.677 0.265 1.00 89.81 270 ASN A CA 1
ATOM 2193 C C . ASN A 1 270 ? 22.840 5.237 -0.060 1.00 89.81 270 ASN A C 1
ATOM 2195 O O . ASN A 1 270 ? 23.586 4.577 -0.775 1.00 89.81 270 ASN A O 1
ATOM 2199 N N . LYS A 1 271 ? 21.654 4.800 0.389 1.00 85.88 271 LYS A N 1
ATOM 2200 C CA . LYS A 1 271 ? 21.098 3.486 0.048 1.00 85.88 271 LYS A CA 1
ATOM 2201 C C . LYS A 1 271 ? 20.925 3.324 -1.468 1.00 85.88 271 LYS A C 1
ATOM 2203 O O . LYS A 1 271 ? 21.453 2.374 -2.034 1.00 85.88 271 LYS A O 1
ATOM 2208 N N . LEU A 1 272 ? 20.305 4.301 -2.136 1.00 84.44 272 LEU A N 1
ATOM 2209 C CA . LEU A 1 272 ? 20.142 4.267 -3.597 1.00 84.44 272 LEU A CA 1
ATOM 2210 C C . LEU A 1 272 ? 21.491 4.182 -4.332 1.00 84.44 272 LEU A C 1
ATOM 2212 O O . LEU A 1 272 ? 21.650 3.393 -5.254 1.00 84.44 272 LEU A O 1
ATOM 2216 N N . LYS A 1 273 ? 22.492 4.957 -3.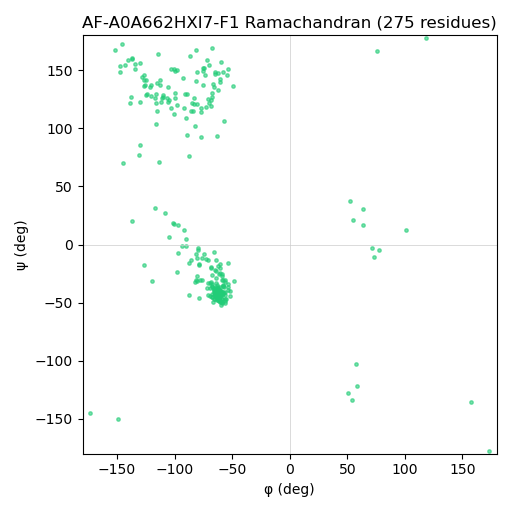892 1.00 80.88 273 LYS A N 1
ATOM 2217 C CA . LYS A 1 273 ? 23.826 4.983 -4.519 1.00 80.88 273 LYS A CA 1
ATOM 2218 C C . LYS A 1 273 ? 24.646 3.720 -4.282 1.00 80.88 273 LYS A C 1
ATOM 2220 O O . LYS A 1 273 ? 25.453 3.359 -5.134 1.00 80.88 273 LYS A O 1
ATOM 2225 N N . SER A 1 274 ? 24.501 3.076 -3.124 1.00 71.38 274 SER A N 1
ATOM 2226 C CA . SER A 1 274 ? 25.179 1.802 -2.857 1.00 71.38 274 SER A CA 1
ATOM 2227 C C . SER A 1 274 ? 24.635 0.657 -3.706 1.00 71.38 274 SER A C 1
ATOM 2229 O O . SER A 1 274 ? 25.321 -0.340 -3.861 1.00 71.38 274 SER A O 1
ATOM 2231 N N . GLU A 1 275 ? 23.432 0.807 -4.256 1.00 58.66 275 GLU A N 1
ATOM 2232 C CA . GLU A 1 275 ? 22.735 -0.223 -5.030 1.00 58.66 275 GLU A CA 1
ATOM 2233 C C . GLU A 1 275 ? 22.900 -0.058 -6.557 1.00 58.66 275 GLU A C 1
ATOM 2235 O O . GLU A 1 275 ? 22.467 -0.934 -7.314 1.00 58.66 275 GLU A O 1
ATOM 2240 N N . GLU A 1 276 ? 23.510 1.050 -7.006 1.00 53.84 276 GLU A N 1
ATOM 2241 C CA . GLU A 1 276 ? 23.956 1.301 -8.392 1.00 53.84 276 GLU A CA 1
ATOM 2242 C C . GLU A 1 276 ? 25.363 0.743 -8.687 1.00 53.84 276 GLU A C 1
ATOM 2244 O O . GLU A 1 276 ? 25.757 0.679 -9.851 1.00 53.84 276 GLU A O 1
ATOM 2249 N N . ARG A 1 277 ? 26.118 0.361 -7.647 1.00 38.56 277 ARG A N 1
ATOM 2250 C CA . ARG A 1 277 ? 27.422 -0.315 -7.743 1.00 38.56 277 ARG A CA 1
ATOM 2251 C C . ARG A 1 277 ? 27.258 -1.824 -7.639 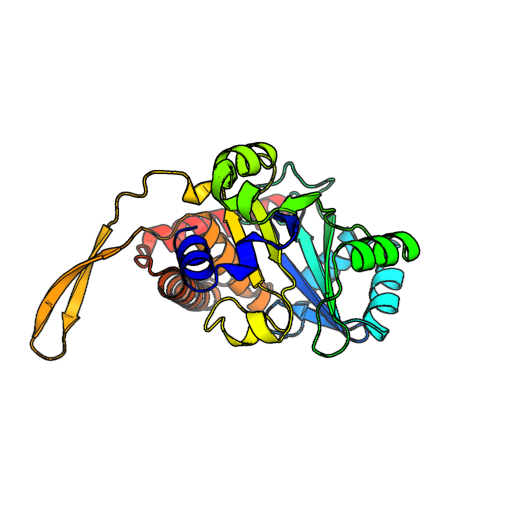1.00 38.56 277 ARG A C 1
ATOM 2253 O O . ARG A 1 277 ? 28.091 -2.514 -8.262 1.00 38.56 277 ARG A O 1
#

Nearest PDB structures (foldseek):
  5d1p-assembly1_B  TM=5.411E-01  e=6.965E-08  Methanothermobacter thermautotrophicus str. Delta H
  5d1o-assembly1_A  TM=5.420E-01  e=7.387E-08  Methanothermobacter thermautotrophicus str. Delta H
  7obn-assembly1_A  TM=5.439E-01  e=1.037E-05  Burkholderia pseudomallei
  8u6x-assembly1_A  TM=5.176E-01  e=1.831E-02  Neisseria gonorrhoeae MS11

Mean predicted aligned error: 7.58 Å

Secondary structure (DSSP, 8-state):
-HHHHHHHHH-GGGGGSEEEEEEE--SEEEEEETTEEEETTSPBPPHHHHHHHHHHHGGGHHHHHHHHTTSEEEEEEESTTS-SSS--TT-SSSSEEEEEEEEETTEEPPHHHHHHHHHHHTPPB---EEEEHHHHHHHHHHHHHTTTTSSEEEEEE---HHHHTT--SSEETTEEEEEEEGGGSS---PEEEEEE-TTS-EEEEEEPBPPHHHHHHHHHHHHHHHGGGGG-HHHHHHHHHHHHHHHHHHTTPBPPPHHHHHHHHHHHHHHHHHT--

Foldseek 3Di:
DVVLVVLCVLQVVLQQFKKKKFFAAAFFKWKAALLFIAGPVRHGFDPVVVVLVCVQCPVLSVLVNVLRPAWTWIKGWAALLGGLLRLHQVDDHRTHMATEWIHGPQDTDDLVVVVVSCVVSVHHHRDIDMDGPNCCVVCVVVQQVVNVSGQGIKMKTQDDPVSLVSRPDQDRRRIRIDDDGPQVVDPQFFDFDFDQDPVRDTDTDTFGADDSSQLSVLLVSLCRVQPVCLVVCVSSLVSSQVSQVVSCVVRVHDRDDSVVSVVSSVVSVVSNVVVVD

pLDDT: mean 87.56, std 13.17, range [38.56, 98.69]

Sequence (277 aa):
MEEFEAIVKIISELLDLDAYIEPKYDGSNVTVVEGAFYTRNLNPLPKNFEESVRRALGEKYCALVKLSKKYQVFFELGGAKNSPAGFTDAWNGDWDYRIFDLMLGSQFLLPEKVEKLCKEYGLKFVGFKVVSVREVLESWKDLLLKYQCYEGFVLKIFPPLSVLKKIPHHRQYNAVLVKFKHEYVGEVRGIIVRKKKEKGKVVAVRKPPLVKSEIMGAINKAHLELGDAIFDKKKAVPLIFRKVKEEAVKHNCAVPKASQILRYYMEYINKLKSEER

Radius of gyration: 19.62 Å; Cα contacts (8 Å, |Δi|>4): 483; chains: 1; bounding box: 53×53×45 Å

Solvent-accessible surface area (backbone atoms only — not comparable to full-atom values): 14958 Å² total; per-residue (Å²): 99,72,66,56,54,52,50,40,71,75,39,57,75,53,49,80,32,66,24,37,43,26,65,27,77,33,46,44,60,36,33,29,46,69,59,45,56,19,33,81,85,71,44,72,47,34,69,72,59,51,51,46,49,45,62,31,41,48,89,41,42,64,41,54,36,59,51,12,65,72,24,43,36,32,29,37,42,18,10,63,80,32,23,63,66,61,37,36,78,68,42,94,38,56,48,28,59,28,35,74,50,39,24,53,90,77,33,69,58,56,68,70,60,45,46,53,53,24,57,76,54,69,46,57,54,56,59,73,46,83,44,46,38,47,55,46,74,78,39,44,68,68,57,44,64,77,28,71,52,31,51,12,33,33,41,39,30,70,58,59,69,81,58,51,72,72,50,91,67,64,62,55,80,58,32,40,62,46,74,50,46,65,84,71,74,58,89,69,75,51,43,80,41,81,44,77,44,100,80,75,53,68,46,77,41,74,21,35,63,58,52,69,49,60,46,31,48,21,43,49,54,37,31,58,75,46,39,79,46,46,77,39,60,84,62,28,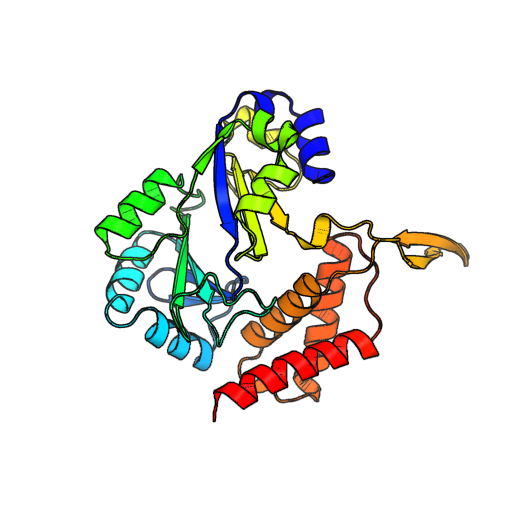49,65,47,28,54,51,38,34,44,52,51,13,59,74,69,60,26,35,67,76,56,70,69,59,54,51,49,54,50,51,54,52,54,51,54,58,57,65,71,77,109